Protein 2YJ3 (pdb70)

Secondary structure (DSSP, 8-state):
--HHHHHHHTT-EES-THHHHHHHH--EEEEEIIIIIB-SS-EEEEEES-HHHHHHHHHHHTT---HHHHHHHHHHHHHTPPPPP-EEEEEETTTEEEEEETTEEEEEE---EEEEETTEEEEEEEEE--BPS--HHHHHHHH--EEEEE-SS-HHHHHHHHHHHT--EEE-S--HHHHHHHHHHHHHTT--EEEEE-SSTTHHHHHHSSEEEEE----SEEETT--HHHHHHHH-

Solvent-accessible surface area: 11793 Å² total; per-residue (Å²): 159,54,105,108,86,41,21,73,161,83,13,0,56,23,130,45,50,52,8,33,59,68,25,93,68,15,54,4,4,0,9,5,8,60,2,0,35,0,87,28,65,8,78,18,77,84,35,102,38,90,74,95,6,6,9,10,0,0,1,0,11,41,90,14,94,58,45,42,2,101,6,0,39,124,51,2,65,116,99,64,37,162,91,49,98,34,49,95,65,136,74,101,59,50,86,14,10,75,0,74,7,83,127,59,58,0,42,2,75,95,130,62,13,21,0,48,32,94,56,107,89,59,10,16,0,46,26,43,28,42,75,44,88,111,127,78,39,32,70,64,2,69,53,94,66,57,22,6,0,0,1,46,49,86,74,106,38,0,116,98,17,4,76,84,35,129,24,99,67,55,89,26,98,28,42,54,104,49,5,33,177,27,0,90,51,36,79,135,82,58,45,42,0,5,0,1,0,34,34,80,94,1,48,56,0,8,75,64,11,41,0,6,0,10,8,46,78,173,15,22,2,57,0,78,55,42,63,14,18,51,3,21,45,80,32,62

Foldseek 3Di:
DDPQVVVVVLQKHFDDCVLVCLLVVFFAEEEEVACQQFNNAKAWPDKFFDLVLLQVLLLLLVVDPHRPSVNSVVVNVVVPHDHADWDPWDDDPPAWIWTDDPNWIWIWGWVGIFIDINRHTGMHTNIATGGDDDQVLVVVVVVVHAYEYEYLADDVRFVVSCVVSVHDHYDYNDALVNLLVVLVVCVVVPGQYEYEDQCPSNVNNQCSHNAYEHECVVGRMYNVVSCVSSVSVSSD

Structure (mmCIF, N/CA/C/O backbone):
data_2YJ3
#
_entry.id   2YJ3
#
_cell.length_a   71.980
_cell.length_b   52.590
_cell.length_c   68.790
_cell.angle_alpha   90.00
_cell.angle_beta   90.00
_cell.angle_gamma   90.00
#
_symmetry.space_group_name_H-M   'P 21 21 2'
#
loop_
_entity.id
_entity.type
_entity.pdbx_description
1 polymer 'COPPER-TRANSPORTING ATPASE'
2 non-polymer GLYCEROL
3 non-polymer 'SULFATE ION'
4 non-polymer 'MAGNESIUM ION'
5 water water
#
loop_
_atom_site.group_PDB
_atom_site.id
_atom_site.type_symbol
_atom_site.label_atom_id
_atom_site.label_alt_id
_atom_site.label_comp_id
_atom_site.label_asym_id
_atom_site.label_entity_id
_atom_site.label_seq_id
_atom_site.pdbx_PDB_ins_code
_atom_site.Cartn_x
_atom_site.Cartn_y
_atom_site.Cartn_z
_atom_site.occupancy
_atom_site.B_iso_or_equiv
_atom_site.auth_seq_id
_atom_site.auth_comp_id
_atom_site.auth_asym_id
_atom_site.auth_atom_id
_atom_site.pdbx_PDB_model_num
ATOM 1 N N . LEU A 1 3 ? 35.526 -9.276 8.002 1.00 76.82 385 LEU A N 1
ATOM 2 C CA . LEU A 1 3 ? 34.960 -9.340 9.348 1.00 74.57 385 LEU A CA 1
ATOM 3 C C . LEU A 1 3 ? 33.533 -9.879 9.358 1.00 69.94 385 LEU A C 1
ATOM 4 O O . LEU A 1 3 ? 33.232 -10.825 10.088 1.00 76.74 385 LEU A O 1
ATOM 9 N N . SER A 1 4 ? 32.675 -9.267 8.543 1.00 55.70 386 SER A N 1
ATOM 10 C CA . SER A 1 4 ? 31.252 -9.612 8.436 1.00 58.15 386 SER A CA 1
ATOM 11 C C . SER A 1 4 ? 30.416 -8.370 8.663 1.00 52.17 386 SER A C 1
ATOM 12 O O . SER A 1 4 ? 30.635 -7.619 9.615 1.00 51.74 386 SER A O 1
ATOM 15 N N . LEU A 1 5 ? 29.465 -8.145 7.772 1.00 48.63 387 LEU A N 1
ATOM 16 C CA . LEU A 1 5 ? 28.616 -6.981 7.881 1.00 53.97 387 LEU A CA 1
ATOM 17 C C . LEU A 1 5 ? 28.048 -6.873 9.298 1.00 49.84 387 LEU A C 1
ATOM 18 O O . LEU A 1 5 ? 28.081 -5.805 9.909 1.00 54.02 387 LEU A O 1
ATOM 23 N N . TYR A 1 6 ? 27.537 -7.976 9.832 1.00 46.67 388 TYR A N 1
ATOM 24 C CA . TYR A 1 6 ? 26.869 -7.905 11.127 1.00 42.73 388 TYR A CA 1
ATOM 25 C C . TYR A 1 6 ? 27.817 -7.388 12.192 1.00 41.01 388 TYR A C 1
ATOM 26 O O . TYR A 1 6 ? 27.432 -6.564 13.019 1.00 39.56 388 TYR A O 1
ATOM 35 N N . GLU A 1 7 ? 29.059 -7.864 12.170 1.00 37.27 389 GLU A N 1
ATOM 36 C CA . GLU A 1 7 ? 30.050 -7.429 13.167 1.00 43.09 389 GLU A CA 1
ATOM 37 C C . GLU A 1 7 ? 30.546 -6.004 12.921 1.00 40.63 389 GLU A C 1
ATOM 38 O O . GLU A 1 7 ? 30.730 -5.233 13.859 1.00 42.32 389 GLU A O 1
ATOM 44 N N . LYS A 1 8 ? 30.736 -5.647 11.658 1.00 43.25 390 LYS A N 1
ATOM 45 C CA . LYS A 1 8 ? 31.121 -4.282 11.321 1.00 45.58 390 LYS A CA 1
ATOM 46 C C . LYS A 1 8 ? 30.073 -3.274 11.815 1.00 44.83 390 LYS A C 1
ATOM 47 O O . LYS A 1 8 ? 30.414 -2.231 12.369 1.00 39.72 390 LYS A O 1
ATOM 49 N N . MET A 1 9 ? 28.796 -3.595 11.625 1.00 41.31 391 MET A N 1
ATOM 50 C CA . MET A 1 9 ? 27.722 -2.698 12.064 1.00 35.71 391 MET A CA 1
ATOM 51 C C . MET A 1 9 ? 27.619 -2.576 13.573 1.00 31.09 391 MET A C 1
ATOM 52 O O . MET A 1 9 ? 27.363 -1.489 14.095 1.00 41.56 391 MET A O 1
ATOM 57 N N . LEU A 1 10 ? 27.818 -3.677 14.286 1.00 27.84 392 LEU A N 1
ATOM 58 C CA . LEU A 1 10 ? 27.843 -3.616 15.742 1.00 28.50 392 LEU A CA 1
ATOM 59 C C . LEU A 1 10 ? 28.912 -2.649 16.236 1.00 34.93 392 LEU A C 1
ATOM 60 O O . LEU A 1 10 ? 28.680 -1.887 17.174 1.00 30.44 392 LEU A O 1
ATOM 65 N N . HIS A 1 11 ? 30.091 -2.718 15.619 1.00 34.54 393 HIS A N 1
ATOM 66 C CA . HIS A 1 11 ? 31.216 -1.851 15.972 1.00 45.32 393 HIS A CA 1
ATOM 67 C C . HIS A 1 11 ? 30.798 -0.379 15.917 1.00 39.68 393 HIS A C 1
ATOM 68 O O . HIS A 1 11 ? 31.251 0.435 16.711 1.00 40.79 393 HIS A O 1
ATOM 75 N N . LYS A 1 12 ? 29.931 -0.058 14.965 1.00 36.35 394 LYS A N 1
ATOM 76 C CA . LYS A 1 12 ? 29.368 1.275 14.815 1.00 38.75 394 LYS A CA 1
ATOM 77 C C . LYS A 1 12 ? 28.039 1.432 15.574 1.00 41.85 394 LYS A C 1
ATOM 78 O O . LYS A 1 12 ? 27.238 2.320 15.279 1.00 46.75 394 LYS A O 1
ATOM 82 N N . GLY A 1 13 ? 27.798 0.557 16.539 1.00 33.43 395 GLY A N 1
ATOM 83 C CA . GLY A 1 13 ? 26.622 0.662 17.375 1.00 30.27 395 GLY A CA 1
ATOM 84 C C . GLY A 1 13 ? 25.298 0.518 16.639 1.00 38.31 395 GLY A C 1
ATOM 85 O O . GLY A 1 13 ? 24.302 1.116 17.033 1.00 42.24 395 GLY A O 1
ATOM 86 N N . MET A 1 14 ? 25.287 -0.269 15.571 1.00 31.57 396 MET A N 1
ATOM 87 C CA . MET A 1 14 ? 24.040 -0.657 14.917 1.00 38.28 396 MET A CA 1
ATOM 88 C C . MET A 1 14 ? 23.885 -2.178 14.896 1.00 41.77 396 MET A C 1
ATOM 89 O O . MET A 1 14 ? 24.827 -2.915 14.575 1.00 39.04 396 MET A O 1
ATOM 94 N N . ILE A 1 15 ? 22.695 -2.634 15.269 1.00 43.53 397 ILE A N 1
ATOM 95 C CA . ILE A 1 15 ? 22.311 -4.046 15.180 1.00 43.52 397 ILE A CA 1
ATOM 96 C C . ILE A 1 15 ? 21.399 -4.236 13.990 1.00 39.77 397 ILE A C 1
ATOM 97 O O . ILE A 1 15 ? 20.287 -3.712 13.977 1.00 39.34 397 ILE A O 1
ATOM 102 N N . ILE A 1 16 ? 21.861 -4.980 12.993 1.00 33.04 398 ILE A N 1
ATOM 103 C CA . ILE A 1 16 ? 21.086 -5.185 11.781 1.00 41.93 398 ILE A CA 1
ATOM 104 C C . ILE A 1 16 ? 20.370 -6.531 11.773 1.00 52.09 398 ILE A C 1
ATOM 105 O O . ILE A 1 16 ? 20.814 -7.494 12.401 1.00 51.48 398 ILE A O 1
ATOM 110 N N . LYS A 1 17 ? 19.262 -6.583 11.040 1.00 60.77 399 LYS A N 1
ATOM 111 C CA . LYS A 1 17 ? 18.407 -7.760 10.974 1.00 62.56 399 LYS A CA 1
ATOM 112 C C . LYS A 1 17 ? 18.718 -8.606 9.738 1.00 67.90 399 LYS A C 1
ATOM 113 O O . LYS A 1 17 ? 18.792 -9.837 9.810 1.00 69.00 399 LYS A O 1
ATOM 119 N N . ASN A 1 18 ? 18.900 -7.936 8.604 1.00 69.47 400 ASN A N 1
ATOM 120 C CA . ASN A 1 18 ? 19.267 -8.601 7.361 1.00 73.29 400 ASN A CA 1
ATOM 121 C C . ASN A 1 18 ? 20.235 -7.741 6.550 1.00 83.08 400 ASN A C 1
ATOM 122 O O . ASN A 1 18 ? 20.127 -6.515 6.539 1.00 85.64 400 ASN A O 1
ATOM 124 N N . SER A 1 19 ? 21.184 -8.383 5.878 1.00 86.90 401 SER A N 1
ATOM 125 C CA . SER A 1 19 ? 22.120 -7.667 5.019 1.00 92.73 401 SER A CA 1
ATOM 126 C C . SER A 1 19 ? 21.360 -6.873 3.958 1.00 99.14 401 SER A C 1
ATOM 127 O O . SER A 1 19 ? 21.868 -5.885 3.421 1.00 99.73 401 SER A O 1
ATOM 128 N N . ASN A 1 20 ? 20.140 -7.319 3.664 1.00 102.89 402 ASN A N 1
ATOM 129 C CA . ASN A 1 20 ? 19.282 -6.671 2.676 1.00 105.35 402 ASN A CA 1
ATOM 130 C C . ASN A 1 20 ? 19.012 -5.213 3.024 1.00 100.96 402 ASN A C 1
ATOM 131 O O . ASN A 1 20 ? 18.963 -4.352 2.142 1.00 104.45 402 ASN A O 1
ATOM 132 N N . VAL A 1 21 ? 18.840 -4.943 4.316 1.00 90.86 403 VAL A N 1
ATOM 133 C CA . VAL A 1 21 ? 18.676 -3.577 4.793 1.00 80.32 403 VAL A CA 1
ATOM 134 C C . VAL A 1 21 ? 19.816 -2.723 4.264 1.00 77.72 403 VAL A C 1
ATOM 135 O O . VAL A 1 21 ? 19.676 -1.513 4.088 1.00 75.92 403 VAL A O 1
ATOM 139 N N . TYR A 1 22 ? 20.944 -3.374 4.003 1.00 78.55 404 TYR A N 1
ATOM 140 C CA . TYR A 1 22 ? 22.146 -2.698 3.535 1.00 83.43 404 TYR A CA 1
ATOM 141 C C . TYR A 1 22 ? 21.900 -1.877 2.277 1.00 85.39 404 TYR A C 1
ATOM 142 O O . TYR A 1 22 ? 21.791 -0.653 2.344 1.00 87.52 404 TYR A O 1
ATOM 143 N N . GLU A 1 23 ? 21.815 -2.555 1.136 1.00 85.74 405 GLU A N 1
ATOM 144 C CA . GLU A 1 23 ? 21.654 -1.886 -0.154 1.00 86.12 405 GLU A CA 1
ATOM 145 C C . GLU A 1 23 ? 20.278 -1.243 -0.258 1.00 88.25 405 GLU A C 1
ATOM 146 O O . GLU A 1 23 ? 20.046 -0.373 -1.097 1.00 93.26 405 GLU A O 1
ATOM 147 N N . LYS A 1 24 ? 19.366 -1.680 0.601 1.00 83.27 406 LYS A N 1
ATOM 148 C CA . LYS A 1 24 ? 18.036 -1.105 0.634 1.00 81.90 406 LYS A CA 1
ATOM 149 C C . LYS A 1 24 ? 18.125 0.352 1.072 1.00 79.72 406 LYS A C 1
ATOM 150 O O . LYS A 1 24 ? 17.294 1.171 0.692 1.00 81.99 406 LYS A O 1
ATOM 154 N N . ILE A 1 25 ? 19.149 0.675 1.857 1.00 74.67 407 ILE A N 1
ATOM 155 C CA . ILE A 1 25 ? 19.363 2.048 2.301 1.00 73.16 407 ILE A CA 1
ATOM 156 C C . ILE A 1 25 ? 19.518 2.972 1.114 1.00 71.56 407 ILE A C 1
ATOM 157 O O . ILE A 1 25 ? 19.051 4.109 1.129 1.00 72.62 407 ILE A O 1
ATOM 162 N N . LYS A 1 26 ? 20.186 2.473 0.086 1.00 73.39 408 LYS A N 1
ATOM 163 C CA . LYS A 1 26 ? 20.494 3.275 -1.083 1.00 75.27 408 LYS A CA 1
ATOM 164 C C . LYS A 1 26 ? 19.265 3.478 -1.970 1.00 77.79 408 LYS A C 1
ATOM 165 O O . LYS A 1 26 ? 19.203 4.437 -2.739 1.00 76.77 408 LYS A O 1
ATOM 167 N N . GLU A 1 27 ? 18.288 2.582 -1.854 1.00 82.95 409 GLU A N 1
ATOM 168 C CA . GLU A 1 27 ? 17.069 2.671 -2.665 1.00 87.35 409 GLU A CA 1
ATOM 169 C C . GLU A 1 27 ? 15.949 3.463 -1.989 1.00 87.31 409 GLU A C 1
ATOM 170 O O . GLU A 1 27 ? 14.881 3.654 -2.577 1.00 88.47 409 GLU A O 1
ATOM 172 N N . ILE A 1 28 ? 16.182 3.921 -0.760 1.00 85.10 410 ILE A N 1
ATOM 173 C CA . ILE A 1 28 ? 15.177 4.733 -0.074 1.00 84.70 410 ILE A CA 1
ATOM 174 C C . ILE A 1 28 ? 15.380 6.224 -0.362 1.00 81.36 410 ILE A C 1
ATOM 175 O O . ILE A 1 28 ? 16.488 6.654 -0.681 1.00 78.06 410 ILE A O 1
ATOM 180 N N . ASP A 1 29 ? 14.304 7.002 -0.254 1.00 76.07 411 ASP A N 1
ATOM 181 C CA . ASP A 1 29 ? 14.323 8.405 -0.658 1.00 75.36 411 ASP A CA 1
ATOM 182 C C . ASP A 1 29 ? 13.678 9.330 0.368 1.00 68.44 411 ASP A C 1
ATOM 183 O O . ASP A 1 29 ? 13.736 10.552 0.244 1.00 67.29 411 ASP A O 1
ATOM 188 N N . THR A 1 30 ? 13.046 8.747 1.375 1.00 64.47 412 THR A N 1
ATOM 189 C CA . THR A 1 30 ? 12.421 9.543 2.418 1.00 56.24 412 THR A CA 1
ATOM 190 C C . THR A 1 30 ? 12.952 9.149 3.797 1.00 56.98 412 THR A C 1
ATOM 191 O O . THR A 1 30 ? 13.178 7.968 4.082 1.00 52.06 412 THR A O 1
ATOM 195 N N . ILE A 1 31 ? 13.172 10.152 4.639 1.00 57.53 413 ILE A N 1
ATOM 196 C CA . ILE A 1 31 ? 13.622 9.926 6.004 1.00 52.53 413 ILE A CA 1
ATOM 197 C C . ILE A 1 31 ? 12.651 10.565 6.966 1.00 53.49 413 ILE A C 1
ATOM 198 O O . ILE A 1 31 ? 12.418 11.773 6.915 1.00 58.69 413 ILE A O 1
ATOM 203 N N . ILE A 1 32 ? 12.093 9.755 7.852 1.00 47.07 414 ILE A N 1
ATOM 204 C CA . ILE A 1 32 ? 11.161 10.260 8.842 1.00 44.11 414 ILE A CA 1
ATOM 205 C C . ILE A 1 32 ? 11.713 10.109 10.252 1.00 41.59 414 ILE A C 1
ATOM 206 O O . ILE A 1 32 ? 12.177 9.030 10.638 1.00 42.17 414 ILE A O 1
ATOM 211 N N . PHE A 1 33 ? 11.674 11.205 11.005 1.00 36.88 415 PHE A N 1
ATOM 212 C CA . PHE A 1 33 ? 12.029 11.197 12.415 1.00 42.49 415 PHE A CA 1
ATOM 213 C C . PHE A 1 33 ? 10.808 11.332 13.315 1.00 45.35 415 PHE A C 1
ATOM 214 O O . PHE A 1 33 ? 9.914 12.127 13.058 1.00 49.97 415 PHE A O 1
ATOM 222 N N . GLU A 1 34 ? 10.800 10.555 14.387 1.00 47.51 416 GLU A N 1
ATOM 223 C CA . GLU A 1 34 ? 9.929 10.801 15.516 1.00 44.25 416 GLU A CA 1
ATOM 224 C C . GLU A 1 34 ? 10.566 11.869 16.384 1.00 48.13 416 GLU A C 1
ATOM 225 O O . GLU A 1 34 ? 11.705 11.720 16.819 1.00 55.30 416 GLU A O 1
ATOM 231 N N . LYS A 1 35 ? 9.852 12.954 16.642 1.00 48.33 417 LYS A N 1
ATOM 232 C CA . LYS A 1 35 ? 10.436 14.012 17.446 1.00 47.82 417 LYS A CA 1
ATOM 233 C C . LYS A 1 35 ? 11.029 13.414 18.717 1.00 45.87 417 LYS A C 1
ATOM 234 O O . LYS A 1 35 ? 12.215 13.561 18.985 1.00 54.53 417 LYS A O 1
ATOM 240 N N . THR A 1 36 ? 10.205 12.708 19.478 1.00 39.39 418 THR A N 1
ATOM 241 C CA . THR A 1 36 ? 10.583 12.314 20.822 1.00 41.55 418 THR A CA 1
ATOM 242 C C . THR A 1 36 ? 11.465 11.077 20.834 1.00 44.81 418 THR A C 1
ATOM 243 O O . THR A 1 36 ? 11.052 10.011 20.376 1.00 43.96 418 THR A O 1
ATOM 247 N N . GLY A 1 37 ? 12.676 11.220 21.368 1.00 44.81 419 GLY A N 1
ATOM 248 C CA . GLY A 1 37 ? 13.560 10.089 21.541 1.00 36.86 419 GLY A CA 1
ATOM 249 C C . GLY A 1 37 ? 14.620 9.984 20.467 1.00 40.52 419 GLY A C 1
ATOM 250 O O . GLY A 1 37 ? 15.706 9.438 20.712 1.00 43.04 419 GLY A O 1
ATOM 251 N N . THR A 1 38 ? 14.321 10.488 19.273 1.00 32.81 420 THR A N 1
ATOM 252 C CA . THR A 1 38 ? 15.294 10.419 18.189 1.00 39.65 420 THR A CA 1
ATOM 253 C C . THR A 1 38 ? 16.033 11.735 17.994 1.00 44.50 420 THR A C 1
ATOM 254 O O . THR A 1 38 ? 17.256 11.780 18.092 1.00 47.51 420 THR A O 1
ATOM 258 N N . LEU A 1 39 ? 15.286 12.804 17.732 1.00 47.12 421 LEU A N 1
ATOM 259 C CA . LEU A 1 39 ? 15.870 14.131 17.571 1.00 45.04 421 LEU A CA 1
ATOM 260 C C . LEU A 1 39 ? 16.097 14.769 18.930 1.00 46.42 421 LEU A C 1
ATOM 261 O O . LEU A 1 39 ? 16.786 15.777 19.054 1.00 51.63 421 LEU A O 1
ATOM 266 N N . THR A 1 40 ? 15.506 14.174 19.955 1.00 38.58 422 THR A N 1
ATOM 267 C CA . THR A 1 40 ? 15.657 14.675 21.302 1.00 38.94 422 THR A CA 1
ATOM 268 C C . THR A 1 40 ? 16.019 13.502 22.176 1.00 38.81 422 THR A C 1
ATOM 269 O O .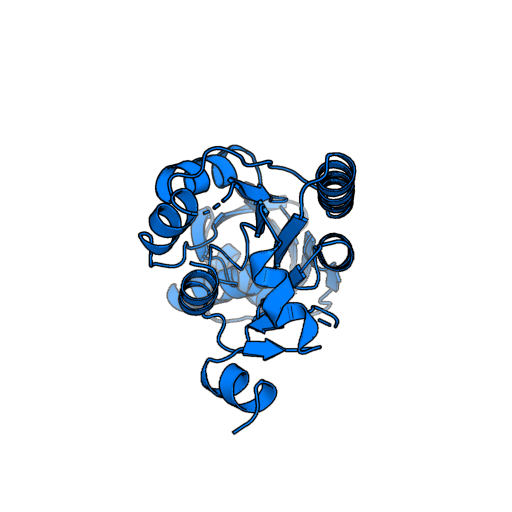 THR A 1 40 ? 15.846 12.354 21.782 1.00 39.55 422 THR A O 1
ATOM 273 N N . TYR A 1 41 ? 16.513 13.783 23.371 1.00 37.87 423 TYR A N 1
ATOM 274 C CA . TYR A 1 41 ? 16.834 12.716 24.298 1.00 38.39 423 TYR A CA 1
ATOM 275 C C . TYR A 1 41 ? 15.555 12.002 24.712 1.00 45.84 423 TYR A C 1
ATOM 276 O O . TYR A 1 41 ? 14.454 12.543 24.570 1.00 43.22 423 TYR A O 1
ATOM 285 N N . GLY A 1 42 ? 15.704 10.776 25.197 1.00 47.70 424 GLY A N 1
ATOM 286 C CA . GLY A 1 42 ? 14.571 9.980 25.617 1.00 46.13 424 GLY A CA 1
ATOM 287 C C . GLY A 1 42 ? 13.912 10.506 26.876 1.00 51.81 424 GLY A C 1
ATOM 288 O O . GLY A 1 42 ? 12.739 10.233 27.122 1.00 56.30 424 GLY A O 1
ATOM 289 N N . THR A 1 43 ? 14.652 11.253 27.689 1.00 55.68 425 THR A N 1
ATOM 290 C CA . THR A 1 43 ? 14.062 11.797 28.907 1.00 54.96 425 THR A CA 1
ATOM 291 C C . THR A 1 43 ? 13.937 13.327 28.858 1.00 48.23 425 THR A C 1
ATOM 292 O O . THR A 1 43 ? 14.920 14.043 28.618 1.00 39.67 425 THR A O 1
ATOM 296 N N . PRO A 1 44 ? 12.711 13.825 29.064 1.00 39.04 426 PRO A N 1
ATOM 297 C CA . PRO A 1 44 ? 12.404 15.255 29.004 1.00 39.87 426 PRO A CA 1
ATOM 298 C C . PRO A 1 44 ? 12.893 15.961 30.260 1.00 42.00 426 PRO A C 1
ATOM 299 O O . PRO A 1 44 ? 13.388 15.301 31.173 1.00 46.86 426 PRO A O 1
ATOM 303 N N . ILE A 1 45 ? 12.776 17.284 30.298 1.00 37.65 427 ILE A N 1
ATOM 304 C CA . ILE A 1 45 ? 13.077 18.028 31.513 1.00 39.83 427 ILE A CA 1
ATOM 305 C C . ILE A 1 45 ? 11.911 18.922 31.925 1.00 40.34 427 ILE A C 1
ATOM 306 O O . ILE A 1 45 ? 11.082 19.317 31.111 1.00 42.04 427 ILE A O 1
ATOM 311 N N . VAL A 1 46 ? 11.874 19.226 33.211 1.00 35.71 428 VAL A N 1
ATOM 312 C CA . VAL A 1 46 ? 10.978 20.213 33.754 1.00 34.56 428 VAL A CA 1
ATOM 313 C C . VAL A 1 46 ? 11.509 21.583 33.351 1.00 39.31 428 VAL A C 1
ATOM 314 O O . VAL A 1 46 ? 12.624 21.951 33.723 1.00 37.82 428 VAL A O 1
ATOM 318 N N . THR A 1 47 ? 10.739 22.320 32.558 1.00 43.12 429 THR A N 1
ATOM 319 C CA . THR A 1 47 ? 11.114 23.685 32.183 1.00 45.90 429 THR A CA 1
ATOM 320 C C . THR A 1 47 ? 10.498 24.724 33.121 1.00 45.28 429 THR A C 1
ATOM 321 O O . THR A 1 47 ? 10.938 25.878 33.160 1.00 43.04 429 THR A O 1
ATOM 325 N N . GLN A 1 48 ? 9.486 24.319 33.883 1.00 36.15 430 GLN A N 1
ATOM 326 C CA . GLN A 1 48 ? 8.956 25.188 34.941 1.00 38.11 430 GLN A CA 1
ATOM 327 C C . GLN A 1 48 ? 7.994 24.474 35.891 1.00 30.72 430 GLN A C 1
ATOM 328 O O . GLN A 1 48 ? 7.234 23.607 35.491 1.00 34.56 430 GLN A O 1
ATOM 334 N N . PHE A 1 49 ? 8.065 24.836 37.160 1.00 25.60 431 PHE A N 1
ATOM 335 C CA . PHE A 1 49 ? 7.164 24.320 38.153 1.00 28.06 431 PHE A CA 1
ATOM 336 C C . PHE A 1 49 ? 6.468 25.499 38.818 1.00 30.24 431 PHE A C 1
ATOM 337 O O . PHE A 1 49 ? 7.127 26.415 39.304 1.00 28.17 431 PHE A O 1
ATOM 345 N N . ILE A 1 50 ? 5.142 25.455 38.850 1.00 28.12 432 ILE A N 1
ATOM 346 C CA . ILE A 1 50 ? 4.352 26.435 39.574 1.00 27.28 432 ILE A CA 1
ATOM 347 C C . ILE A 1 50 ? 3.635 25.783 40.752 1.00 24.71 432 ILE A C 1
ATOM 348 O O . ILE A 1 50 ? 2.875 24.844 40.582 1.00 27.36 432 ILE A O 1
ATOM 353 N N . GLY A 1 51 ? 3.886 26.266 41.960 1.00 23.39 433 GLY A N 1
ATOM 354 C CA . GLY A 1 51 ? 3.253 25.679 43.129 1.00 23.17 433 GLY A CA 1
ATOM 355 C C . GLY A 1 51 ? 4.224 25.750 44.277 1.00 25.98 433 GLY A C 1
ATOM 356 O O . GLY A 1 51 ? 5.354 26.176 44.075 1.00 30.52 433 GLY A O 1
ATOM 357 N N . ASP A 1 52 ? 3.802 25.353 45.473 1.00 23.93 434 ASP A N 1
ATOM 358 C CA . ASP A 1 52 ? 4.704 25.345 46.633 1.00 31.22 434 ASP A CA 1
ATOM 359 C C . ASP A 1 52 ? 5.524 24.052 46.758 1.00 33.01 434 ASP A C 1
ATOM 360 O O . ASP A 1 52 ? 5.208 23.046 46.122 1.00 35.11 434 ASP A O 1
ATOM 365 N N . SER A 1 53 ? 6.575 24.085 47.581 1.00 29.25 435 SER A N 1
ATOM 366 C CA . SER A 1 53 ? 7.546 22.988 47.649 1.00 21.39 435 SER A CA 1
ATOM 367 C C . SER A 1 53 ? 6.960 21.697 48.249 1.00 23.85 435 SER A C 1
ATOM 368 O O . SER A 1 53 ? 7.396 20.597 47.917 1.00 27.86 435 SER A O 1
ATOM 371 N N . LEU A 1 54 ? 5.958 21.823 49.119 1.00 28.48 436 LEU A N 1
ATOM 372 C CA . LEU A 1 54 ? 5.263 20.637 49.632 1.00 32.57 436 LEU A CA 1
ATOM 373 C C . LEU A 1 54 ? 4.570 19.900 48.482 1.00 31.14 436 LEU A C 1
ATOM 374 O O . LEU A 1 54 ? 4.628 18.684 48.391 1.00 34.99 436 LEU A O 1
ATOM 379 N N . SER A 1 55 ? 3.921 20.656 47.605 1.00 27.95 437 SER A N 1
ATOM 380 C CA . SER A 1 55 ? 3.277 20.087 46.434 1.00 29.69 437 SER A CA 1
ATOM 381 C C . SER A 1 55 ? 4.287 19.381 45.564 1.00 28.92 437 SER A C 1
ATOM 382 O O . SER A 1 55 ? 4.035 18.289 45.038 1.00 29.13 437 SER A O 1
ATOM 385 N N . LEU A 1 56 ? 5.433 20.024 45.408 1.00 27.81 438 LEU A N 1
ATOM 386 C CA . LEU A 1 56 ? 6.540 19.468 44.638 1.00 27.15 438 LEU A CA 1
ATOM 387 C C . LEU A 1 56 ? 6.941 18.111 45.212 1.00 23.34 438 LEU A C 1
ATOM 388 O O . LEU A 1 56 ? 7.089 17.132 44.479 1.00 28.33 438 LEU A O 1
ATOM 393 N N . ALA A 1 57 ? 7.097 18.048 46.530 1.00 25.74 439 ALA A N 1
ATOM 394 C CA . ALA A 1 57 ? 7.533 16.817 47.185 1.00 22.19 439 ALA A CA 1
ATOM 395 C C . ALA A 1 57 ? 6.480 15.725 47.043 1.00 31.85 439 ALA A C 1
ATOM 396 O O . ALA A 1 57 ? 6.817 14.550 46.949 1.00 26.81 439 ALA A O 1
ATOM 398 N N . TYR A 1 58 ? 5.206 16.114 47.062 1.00 30.30 440 TYR A N 1
ATOM 399 C CA . TYR A 1 58 ? 4.122 15.159 46.923 1.00 31.88 440 TYR A CA 1
ATOM 400 C C . TYR A 1 58 ? 4.131 14.560 45.525 1.00 24.47 440 TYR A C 1
ATOM 401 O O . TYR A 1 58 ? 4.092 13.355 45.359 1.00 30.11 440 TYR A O 1
ATOM 410 N N . ALA A 1 59 ? 4.187 15.410 44.514 1.00 25.33 441 ALA A N 1
ATOM 411 C CA . ALA A 1 59 ? 4.197 14.937 43.135 1.00 27.60 441 ALA A CA 1
ATOM 412 C C . ALA A 1 59 ? 5.387 13.996 42.867 1.00 29.41 441 ALA A C 1
ATOM 413 O O . ALA A 1 59 ? 5.230 12.951 42.267 1.00 30.58 441 ALA A O 1
ATOM 415 N N . ALA A 1 60 ? 6.579 14.394 43.295 1.00 29.71 442 ALA A N 1
ATOM 416 C CA . ALA A 1 60 ? 7.787 13.608 43.062 1.00 25.88 442 ALA A CA 1
ATOM 417 C C . ALA A 1 60 ? 7.712 12.274 43.782 1.00 24.70 442 ALA A C 1
ATOM 418 O O . ALA A 1 60 ? 8.167 11.237 43.268 1.00 31.60 442 ALA A O 1
ATOM 420 N N . SER A 1 61 ? 7.150 12.304 44.988 1.00 31.38 443 SER A N 1
ATOM 421 C CA . SER A 1 61 ? 7.009 11.101 45.791 1.00 38.57 443 SER A CA 1
ATOM 422 C C . SER A 1 61 ? 6.116 10.086 45.079 1.00 43.01 443 SER A C 1
ATOM 423 O O . SER A 1 61 ? 6.398 8.896 45.096 1.00 37.33 443 SER A O 1
ATOM 426 N N . VAL A 1 62 ? 5.039 10.542 44.446 1.00 36.56 444 VAL A N 1
ATOM 427 C CA . VAL A 1 62 ? 4.215 9.605 43.688 1.00 40.41 444 VAL A CA 1
ATOM 428 C C . VAL A 1 62 ? 4.909 9.204 42.378 1.00 35.34 444 VAL A C 1
ATOM 429 O O . VAL A 1 62 ? 4.904 8.037 41.989 1.00 31.75 444 VAL A O 1
ATOM 433 N N . GLU A 1 63 ? 5.510 10.171 41.699 1.00 32.82 445 GLU A N 1
ATOM 434 C CA . GLU A 1 63 ? 6.164 9.880 40.426 1.00 34.77 445 GLU A CA 1
ATOM 435 C C . GLU A 1 63 ? 7.349 8.921 40.585 1.00 34.39 445 GLU A C 1
ATOM 436 O O . GLU A 1 63 ? 7.766 8.271 39.617 1.00 32.96 445 GLU A O 1
ATOM 442 N N . ALA A 1 64 ? 7.887 8.825 41.801 1.00 29.00 446 ALA A N 1
ATOM 443 C CA . ALA A 1 64 ? 9.039 7.952 42.042 1.00 32.11 446 ALA A CA 1
ATOM 444 C C . ALA A 1 64 ? 8.713 6.475 41.886 1.00 30.77 446 ALA A C 1
ATOM 445 O O . ALA A 1 64 ? 9.600 5.628 41.926 1.00 39.03 446 ALA A O 1
ATOM 447 N N . LEU A 1 65 ? 7.447 6.148 41.685 1.00 33.46 447 LEU A N 1
ATOM 448 C CA . LEU A 1 65 ? 7.062 4.737 41.567 1.00 37.35 447 LEU A CA 1
ATOM 449 C C . LEU A 1 65 ? 6.776 4.360 40.122 1.00 42.35 447 LEU A C 1
ATOM 450 O O . LEU A 1 65 ? 6.404 3.236 39.830 1.00 52.90 447 LEU A O 1
ATOM 455 N N . SER A 1 66 ? 6.953 5.313 39.217 1.00 46.13 448 SER A N 1
ATOM 456 C CA . SER A 1 66 ? 6.761 5.062 37.796 1.00 45.19 448 SER A CA 1
ATOM 457 C C . SER A 1 66 ? 8.095 5.115 37.061 1.00 48.44 448 SER A C 1
ATOM 458 O O . SER A 1 66 ? 9.026 5.785 37.502 1.00 50.55 448 SER A O 1
ATOM 461 N N . SER A 1 67 ? 8.183 4.406 35.939 1.00 47.47 449 SER A N 1
ATOM 462 C CA . SER A 1 67 ? 9.400 4.377 35.137 1.00 50.13 449 SER A CA 1
ATOM 463 C C . SER A 1 67 ? 9.230 5.222 33.876 1.00 49.45 449 SER A C 1
ATOM 464 O O . SER A 1 67 ? 10.132 5.328 33.046 1.00 51.08 449 SER A O 1
ATOM 467 N N . HIS A 1 68 ? 8.060 5.828 33.740 1.00 46.14 450 HIS A N 1
ATOM 468 C CA . HIS A 1 68 ? 7.820 6.751 32.646 1.00 49.59 450 HIS A CA 1
ATOM 469 C C . HIS A 1 68 ? 8.842 7.919 32.677 1.00 51.50 450 HIS A C 1
ATOM 470 O O . HIS A 1 68 ? 9.206 8.407 33.750 1.00 43.17 450 HIS A O 1
ATOM 477 N N . PRO A 1 69 ? 9.333 8.339 31.496 1.00 54.54 451 PRO A N 1
ATOM 478 C CA . PRO A 1 69 ? 10.312 9.430 31.381 1.00 46.73 451 PRO A CA 1
ATOM 479 C C . PRO A 1 69 ? 9.803 10.763 31.918 1.00 46.86 451 PRO A C 1
ATOM 480 O O . PRO A 1 69 ? 10.599 11.520 32.476 1.00 43.85 451 PRO A O 1
ATOM 484 N N . ILE A 1 70 ? 8.517 11.059 31.742 1.00 41.53 452 ILE A N 1
ATOM 485 C CA . ILE A 1 70 ? 7.953 12.260 32.351 1.00 38.22 452 ILE A CA 1
ATOM 486 C C . ILE A 1 70 ? 8.057 12.152 33.863 1.00 32.01 452 ILE A C 1
ATOM 487 O O . ILE A 1 70 ? 8.446 13.108 34.530 1.00 31.98 452 ILE A O 1
ATOM 492 N N . ALA A 1 71 ? 7.719 10.980 34.400 1.00 30.63 453 ALA A N 1
ATOM 493 C CA . ALA A 1 71 ? 7.877 10.719 35.830 1.00 29.90 453 ALA A CA 1
ATOM 494 C C . ALA A 1 71 ? 9.331 10.914 36.305 1.00 30.98 453 ALA A C 1
ATOM 495 O O . ALA A 1 71 ? 9.577 11.448 37.392 1.00 31.12 453 ALA A O 1
ATOM 497 N N . LYS A 1 72 ? 10.289 10.479 35.490 1.00 32.60 454 LYS A N 1
ATOM 498 C CA . LYS A 1 72 ? 11.700 10.602 35.845 1.00 34.30 454 LYS A CA 1
ATOM 499 C C . LYS A 1 72 ? 12.156 12.062 35.771 1.00 34.67 454 LYS A C 1
ATOM 500 O O . LYS A 1 72 ? 12.964 12.524 36.575 1.00 38.18 454 LYS A O 1
ATOM 506 N N . ALA A 1 73 ? 11.650 12.784 34.784 1.00 31.83 455 ALA A N 1
ATOM 507 C CA . ALA A 1 73 ? 11.958 14.196 34.681 1.00 32.58 455 ALA A CA 1
ATOM 508 C C . ALA A 1 73 ? 11.507 14.918 35.957 1.00 37.16 455 ALA A C 1
ATOM 509 O O . ALA A 1 73 ? 12.225 15.770 36.491 1.00 35.94 455 ALA A O 1
ATOM 511 N N . ILE A 1 74 ? 10.322 14.564 36.452 1.00 32.43 456 ILE A N 1
ATOM 512 C CA . ILE A 1 74 ? 9.754 15.224 37.627 1.00 30.04 456 ILE A CA 1
ATOM 513 C C . ILE A 1 74 ? 10.511 14.887 38.900 1.00 28.80 456 ILE A C 1
ATOM 514 O O . ILE A 1 74 ? 10.731 15.754 39.756 1.00 27.05 456 ILE A O 1
ATOM 519 N N . VAL A 1 75 ? 10.895 13.620 39.019 1.00 23.25 457 VAL A N 1
ATOM 520 C CA . VAL A 1 75 ? 11.672 13.156 40.157 1.00 32.32 457 VAL A CA 1
ATOM 521 C C . VAL A 1 75 ? 13.066 13.794 40.204 1.00 31.05 457 VAL A C 1
ATOM 522 O O . VAL A 1 75 ? 13.561 14.164 41.272 1.00 28.20 457 VAL A O 1
ATOM 526 N N . LYS A 1 76 ? 13.689 13.940 39.043 1.00 30.65 458 LYS A N 1
ATOM 527 C CA . LYS A 1 76 ? 15.026 14.520 38.988 1.00 34.30 458 LYS A CA 1
ATOM 528 C C . LYS A 1 76 ? 14.987 16.009 39.380 1.00 38.15 458 LYS A C 1
ATOM 529 O O . LYS A 1 76 ? 15.840 16.504 40.125 1.00 38.60 458 LYS A O 1
ATOM 535 N N . TYR A 1 77 ? 13.996 16.721 38.863 1.00 29.53 459 TYR A N 1
ATOM 536 C CA . TYR A 1 77 ? 13.816 18.131 39.187 1.00 27.03 459 TYR A CA 1
ATOM 537 C C . TYR A 1 77 ? 13.590 18.312 40.679 1.00 27.74 459 TYR A C 1
ATOM 538 O O . TYR A 1 77 ? 14.200 19.172 41.305 1.00 28.79 459 TYR A O 1
ATOM 547 N N . ALA A 1 78 ? 12.713 17.505 41.262 1.00 23.61 460 ALA A N 1
ATOM 548 C CA . ALA A 1 78 ? 12.438 17.668 42.686 1.00 24.75 460 ALA A CA 1
ATOM 549 C C . ALA A 1 78 ? 13.691 17.399 43.520 1.00 33.48 460 ALA A C 1
ATOM 550 O O . ALA A 1 78 ? 13.969 18.107 44.488 1.00 36.25 460 ALA A O 1
ATOM 552 N N . LYS A 1 79 ? 14.434 16.362 43.147 1.00 35.22 461 LYS A N 1
ATOM 553 C CA . LYS A 1 79 ? 15.662 16.017 43.846 1.00 39.25 461 LYS A CA 1
ATOM 554 C C . LYS A 1 79 ? 16.705 17.130 43.726 1.00 39.57 461 LYS A C 1
ATOM 555 O O . LYS A 1 79 ? 17.427 17.392 44.679 1.00 42.19 461 LYS A O 1
ATOM 557 N N . GLU A 1 80 ? 16.790 17.779 42.563 1.00 36.74 462 GLU A N 1
ATOM 558 C CA . GLU A 1 80 ? 17.735 18.890 42.394 1.00 29.28 462 GLU A CA 1
ATOM 559 C C . GLU A 1 80 ? 17.301 20.085 43.231 1.00 39.04 462 GLU A C 1
ATOM 560 O O . GLU A 1 80 ? 18.134 20.917 43.591 1.00 33.48 462 GLU A O 1
ATOM 566 N N . GLN A 1 81 ? 15.999 20.189 43.525 1.00 30.80 463 GLN A N 1
ATOM 567 C CA . GLN A 1 81 ? 15.514 21.268 44.391 1.00 29.72 463 GLN A CA 1
ATOM 568 C C . GLN A 1 81 ? 15.805 20.964 45.854 1.00 35.77 463 GLN A C 1
ATOM 569 O O . GLN A 1 81 ? 15.735 21.851 46.693 1.00 36.91 463 GLN A O 1
ATOM 575 N N . GLY A 1 82 ? 16.084 19.699 46.162 1.00 34.65 464 GLY A N 1
ATOM 576 C CA . GLY A 1 82 ? 16.501 19.322 47.503 1.00 37.72 464 GLY A CA 1
ATOM 577 C C . GLY A 1 82 ? 15.439 18.616 48.331 1.00 41.62 464 GLY A C 1
ATOM 578 O O . GLY A 1 82 ? 15.687 18.217 49.465 1.00 39.37 464 GLY A O 1
ATOM 579 N N . VAL A 1 83 ? 14.245 18.450 47.777 1.00 36.48 465 VAL A N 1
ATOM 580 C CA . VAL A 1 83 ? 13.183 17.811 48.536 1.00 35.66 465 VAL A CA 1
ATOM 581 C C . VAL A 1 83 ? 13.413 16.304 48.575 1.00 39.10 465 VAL A C 1
ATOM 582 O O . VAL A 1 83 ? 14.022 15.743 47.664 1.00 32.43 465 VAL A O 1
ATOM 586 N N . LYS A 1 84 ? 12.951 15.654 49.640 1.00 43.94 466 LYS A N 1
ATOM 587 C CA . LYS A 1 84 ? 13.136 14.211 49.770 1.00 47.59 466 LYS A CA 1
ATOM 588 C C . LYS A 1 84 ? 11.865 13.445 49.438 1.00 41.67 466 LYS A C 1
ATOM 589 O O . LYS A 1 84 ? 10.762 13.953 49.590 1.00 37.97 466 LYS A O 1
ATOM 595 N N . ILE A 1 85 ? 12.046 12.221 48.965 1.00 45.26 467 ILE A N 1
ATOM 596 C CA . ILE A 1 85 ? 10.940 11.345 48.617 1.00 48.41 467 ILE A CA 1
ATOM 597 C C . ILE A 1 85 ? 10.196 10.862 49.859 1.00 53.68 467 ILE A C 1
ATOM 598 O O . ILE A 1 85 ? 10.807 10.404 50.827 1.00 58.91 467 ILE A O 1
ATOM 603 N N . LEU A 1 86 ? 8.872 10.953 49.811 1.00 48.89 468 LEU A N 1
ATOM 604 C CA . LEU A 1 86 ? 8.013 10.582 50.937 1.00 44.47 468 LEU A CA 1
ATOM 605 C C . LEU A 1 86 ? 7.377 9.200 50.736 1.00 44.31 468 LEU A C 1
ATOM 606 O O . LEU A 1 86 ? 7.254 8.717 49.608 1.00 45.98 468 LEU A O 1
ATOM 611 N N . GLU A 1 87 ? 6.971 8.555 51.823 1.00 50.31 469 GLU A N 1
ATOM 612 C CA . GLU A 1 87 ? 6.297 7.260 51.690 1.00 55.27 469 GLU A CA 1
ATOM 613 C C . GLU A 1 87 ? 4.903 7.381 51.066 1.00 47.92 469 GLU A C 1
ATOM 614 O O . GLU A 1 87 ? 4.042 8.089 51.576 1.00 50.19 469 GLU A O 1
ATOM 616 N N . VAL A 1 88 ? 4.693 6.667 49.963 1.00 51.04 470 VAL A N 1
ATOM 617 C CA . VAL A 1 88 ? 3.395 6.598 49.290 1.00 43.22 470 VAL A CA 1
ATOM 618 C C . VAL A 1 88 ? 2.712 5.247 49.513 1.00 43.63 470 VAL A C 1
ATOM 619 O O . VAL A 1 88 ? 3.374 4.212 49.536 1.00 47.03 470 VAL A O 1
ATOM 623 N N . LYS A 1 89 ? 1.391 5.272 49.663 1.00 41.45 471 LYS A N 1
ATOM 624 C CA . LYS A 1 89 ? 0.576 4.062 49.714 1.00 50.55 471 LYS A CA 1
ATOM 625 C C . LYS A 1 89 ? -0.474 4.106 48.608 1.00 49.84 471 LYS A C 1
ATOM 626 O O . LYS A 1 89 ? -0.814 5.177 48.094 1.00 46.74 471 LYS A O 1
ATOM 628 N N . ASP A 1 90 ? -0.985 2.936 48.247 1.00 47.49 472 ASP A N 1
ATOM 629 C CA . ASP A 1 90 ? -2.048 2.812 47.254 1.00 50.36 472 ASP A CA 1
ATOM 630 C C . ASP A 1 90 ? -1.665 3.351 45.880 1.00 45.14 472 ASP A C 1
ATOM 631 O O . ASP A 1 90 ? -2.497 3.887 45.156 1.00 46.20 472 ASP A O 1
ATOM 636 N N . PHE A 1 91 ? -0.406 3.203 45.510 1.00 40.56 473 PHE A N 1
ATOM 637 C CA . PHE A 1 91 ? 0.013 3.691 44.209 1.00 39.96 473 PHE A CA 1
ATOM 638 C C . PHE A 1 91 ? -0.835 3.065 43.110 1.00 47.81 473 PHE A C 1
ATOM 639 O O . PHE A 1 91 ? -1.187 1.885 43.172 1.00 59.07 473 PHE A O 1
ATOM 647 N N . LYS A 1 92 ? -1.160 3.865 42.107 1.00 34.79 474 LYS A N 1
ATOM 648 C CA . LYS A 1 92 ? -1.835 3.388 40.912 1.00 38.21 474 LYS A CA 1
ATOM 649 C C . LYS A 1 92 ? -1.293 4.164 39.718 1.00 42.27 474 LYS A C 1
ATOM 650 O O . LYS A 1 92 ? -1.076 5.377 39.797 1.00 44.58 474 LYS A O 1
ATOM 656 N N . GLU A 1 93 ? -1.045 3.472 38.618 1.00 41.94 475 GLU A N 1
ATOM 657 C CA . GLU A 1 93 ? -0.569 4.135 37.415 1.00 52.89 475 GLU A CA 1
ATOM 658 C C . GLU A 1 93 ? -1.343 3.743 36.160 1.00 60.23 475 GLU A C 1
ATOM 659 O O . GLU A 1 93 ? -1.653 2.573 35.943 1.00 54.19 475 GLU A O 1
ATOM 665 N N . ILE A 1 94 ? -1.641 4.729 35.326 1.00 67.47 476 ILE A N 1
ATOM 666 C CA . ILE A 1 94 ? -2.035 4.444 33.952 1.00 71.33 476 ILE A CA 1
ATOM 667 C C . ILE A 1 94 ? -1.020 5.083 32.996 1.00 76.28 476 ILE A C 1
ATOM 668 O O . ILE A 1 94 ? -1.004 6.307 32.800 1.00 68.70 476 ILE A O 1
ATOM 673 N N . SER A 1 95 ? -0.173 4.226 32.424 1.00 83.03 477 SER A N 1
ATOM 674 C CA . SER A 1 95 ? 1.013 4.625 31.668 1.00 85.50 477 SER A CA 1
ATOM 675 C C . SER A 1 95 ? 0.829 5.789 30.703 1.00 88.22 477 SER A C 1
ATOM 676 O O . SER A 1 95 ? -0.031 5.752 29.821 1.00 93.51 477 SER A O 1
ATOM 677 N N . GLY A 1 96 ? 1.655 6.818 30.878 1.00 84.81 478 GLY A N 1
ATOM 678 C CA . GLY A 1 96 ? 1.692 7.947 29.967 1.00 82.72 478 GLY A CA 1
ATOM 679 C C . GLY A 1 96 ? 0.613 8.996 30.186 1.00 79.68 478 GLY A C 1
ATOM 680 O O . GLY A 1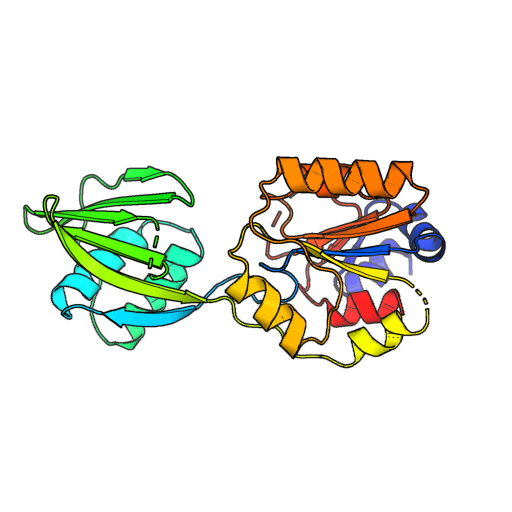 96 ? 0.671 10.075 29.590 1.00 74.10 478 GLY A O 1
ATOM 681 N N . ILE A 1 97 ? -0.369 8.690 31.033 1.00 76.66 479 ILE A N 1
ATOM 682 C CA . ILE A 1 97 ? -1.468 9.630 31.276 1.00 70.32 479 ILE A CA 1
ATOM 683 C C . ILE A 1 97 ? -1.524 10.172 32.711 1.00 61.11 479 ILE A C 1
ATOM 684 O O . ILE A 1 97 ? -1.822 11.350 32.915 1.00 59.23 479 ILE A O 1
ATOM 689 N N . GLY A 1 98 ? -1.239 9.329 33.701 1.00 55.18 480 GLY A N 1
ATOM 690 C CA . GLY A 1 98 ? -1.275 9.781 35.079 1.00 47.99 480 GLY A CA 1
ATOM 691 C C . GLY A 1 98 ? -0.954 8.788 36.174 1.00 41.80 480 GLY A C 1
ATOM 692 O O . GLY A 1 98 ? -0.992 7.572 35.992 1.00 40.54 480 GLY A O 1
ATOM 693 N N . VAL A 1 99 ? -0.658 9.321 37.349 1.00 33.98 481 VAL A N 1
ATOM 694 C CA . VAL A 1 99 ? -0.306 8.483 38.478 1.00 34.18 481 VAL A CA 1
ATOM 695 C C . VAL A 1 99 ? -1.073 8.947 39.714 1.00 37.33 481 VAL A C 1
ATOM 696 O O . VAL A 1 99 ? -1.553 10.080 39.755 1.00 36.06 481 VAL A O 1
ATOM 700 N N . ARG A 1 100 ? -1.211 8.082 40.715 1.00 38.22 482 ARG A N 1
ATOM 701 C CA . ARG A 1 100 ? -1.971 8.443 41.914 1.00 31.80 482 ARG A CA 1
ATOM 702 C C . ARG A 1 100 ? -1.450 7.721 43.141 1.00 36.99 482 ARG A C 1
ATOM 703 O O . ARG A 1 100 ? -0.903 6.625 43.031 1.00 42.35 482 ARG A O 1
ATOM 711 N N . GLY A 1 101 ? -1.638 8.317 44.316 1.00 39.04 483 GLY A N 1
ATOM 712 C CA . GLY A 1 101 ? -1.178 7.708 45.553 1.00 37.46 483 GLY A CA 1
ATOM 713 C C . GLY A 1 101 ? -1.598 8.482 46.787 1.00 39.07 483 GLY A C 1
ATOM 714 O O . GLY A 1 101 ? -2.040 9.623 46.699 1.00 34.10 483 GLY A O 1
ATOM 715 N N . LYS A 1 102 ? -1.435 7.866 47.950 1.00 39.36 484 LYS A N 1
ATOM 716 C CA . LYS A 1 102 ? -1.791 8.516 49.203 1.00 44.12 484 LYS A CA 1
ATOM 717 C C . LYS A 1 102 ? -0.565 8.828 50.053 1.00 44.99 484 LYS A C 1
ATOM 718 O O . LYS A 1 102 ? 0.297 7.976 50.259 1.00 43.48 484 LYS A O 1
ATOM 724 N N . ILE A 1 103 ? -0.501 10.061 50.540 1.00 42.49 485 ILE A N 1
ATOM 725 C CA . ILE A 1 103 ? 0.589 10.509 51.392 1.00 40.95 485 ILE A CA 1
ATOM 726 C C . ILE A 1 103 ? -0.031 11.361 52.483 1.00 45.47 485 ILE A C 1
ATOM 727 O O . ILE A 1 103 ? -0.899 12.200 52.201 1.00 43.42 485 ILE A O 1
ATOM 732 N N . SER A 1 104 ? 0.414 11.148 53.718 1.00 41.50 486 SER A N 1
ATOM 733 C CA . SER A 1 104 ? -0.086 11.889 54.874 1.00 48.61 486 SER A CA 1
ATOM 734 C C . SER A 1 104 ? -1.603 12.072 54.855 1.00 51.90 486 SER A C 1
ATOM 735 O O . SER A 1 104 ? -2.102 13.194 54.985 1.00 51.72 486 SER A O 1
ATOM 738 N N . ASP A 1 105 ? -2.321 10.964 54.692 1.00 55.42 487 ASP A N 1
ATOM 739 C CA . ASP A 1 105 ? -3.793 10.957 54.676 1.00 63.67 487 ASP A CA 1
ATOM 740 C C . ASP A 1 105 ? -4.402 11.711 53.499 1.00 52.81 487 ASP A C 1
ATOM 741 O O . ASP A 1 105 ? -5.617 11.862 53.430 1.00 50.23 487 ASP A O 1
ATOM 746 N N . LYS A 1 106 ? -3.557 12.206 52.600 1.00 48.02 488 LYS A N 1
ATOM 747 C CA . LYS A 1 106 ? -4.009 12.987 51.448 1.00 47.74 488 LYS A CA 1
ATOM 748 C C . LYS A 1 106 ? -3.863 12.214 50.136 1.00 45.59 488 LYS A C 1
ATOM 749 O O . LYS A 1 106 ? -2.876 11.500 49.924 1.00 49.56 488 LYS A O 1
ATOM 755 N N . ILE A 1 107 ? -4.824 12.388 49.239 1.00 40.58 489 ILE A N 1
ATOM 756 C CA . ILE A 1 107 ? -4.761 11.728 47.943 1.00 38.23 489 ILE A CA 1
ATOM 757 C C . ILE A 1 107 ? -4.105 12.629 46.907 1.00 34.42 489 ILE A C 1
ATOM 758 O O . ILE A 1 107 ? -4.591 13.719 46.608 1.00 31.35 489 ILE A O 1
ATOM 763 N N . ILE A 1 108 ? -3.009 12.154 46.339 1.00 29.60 490 ILE A N 1
ATOM 764 C CA . ILE A 1 108 ? -2.274 12.939 45.357 1.00 28.04 490 ILE A CA 1
ATOM 765 C C . ILE A 1 108 ? -2.350 12.316 43.977 1.00 29.77 490 ILE A C 1
ATOM 766 O O . ILE A 1 108 ? -2.168 11.115 43.823 1.00 31.30 490 ILE A O 1
ATOM 771 N N . GLU A 1 109 ? -2.623 13.141 42.977 1.00 30.51 491 GLU A N 1
ATOM 772 C CA . GLU A 1 109 ? -2.680 12.702 41.590 1.00 30.41 491 GLU A CA 1
ATOM 773 C C . GLU A 1 109 ? -1.817 13.591 40.740 1.00 34.35 491 GLU A C 1
ATOM 774 O O . GLU A 1 109 ? -1.869 14.817 40.866 1.00 32.94 491 GLU A O 1
ATOM 780 N N . VAL A 1 110 ? -1.038 12.982 39.858 1.00 31.79 492 VAL A N 1
ATOM 781 C CA . VAL A 1 110 ? -0.249 13.735 38.890 1.00 28.73 492 VAL A CA 1
ATOM 782 C C . VAL A 1 110 ? -0.679 13.280 37.502 1.00 33.95 492 VAL A C 1
ATOM 783 O O . VAL A 1 110 ? -0.547 12.113 37.156 1.00 36.42 492 VAL A O 1
ATOM 787 N N . LYS A 1 111 ? -1.254 14.183 36.720 1.00 39.52 493 LYS A N 1
ATOM 788 C CA . LYS A 1 111 ? -1.830 13.763 35.447 1.00 44.28 493 LYS A CA 1
ATOM 789 C C . LYS A 1 111 ? -1.767 14.823 34.348 1.00 47.36 493 LYS A C 1
ATOM 790 O O . LYS A 1 111 ? -1.717 16.025 34.620 1.00 47.65 493 LYS A O 1
ATOM 796 N N . LYS A 1 112 ? -1.755 14.349 33.105 1.00 50.53 494 LYS A N 1
ATOM 797 C CA . LYS A 1 112 ? -1.604 15.207 31.935 1.00 60.39 494 LYS A CA 1
ATOM 798 C C . LYS A 1 112 ? -2.763 16.190 31.782 1.00 56.63 494 LYS A C 1
ATOM 799 O O . LYS A 1 112 ? -3.796 16.052 32.435 1.00 54.04 494 LYS A O 1
ATOM 801 N N . ASN A 1 117 ? 0.341 24.625 30.193 1.00 71.95 499 ASN A N 1
ATOM 802 C CA . ASN A 1 117 ? 1.175 23.652 30.902 1.00 76.46 499 ASN A CA 1
ATOM 803 C C . ASN A 1 117 ? 0.841 22.187 30.598 1.00 73.03 499 ASN A C 1
ATOM 804 O O . ASN A 1 117 ? -0.124 21.876 29.888 1.00 65.04 499 ASN A O 1
ATOM 809 N N . ASP A 1 118 ? 1.647 21.287 31.152 1.00 72.24 500 ASP A N 1
ATOM 810 C CA . ASP A 1 118 ? 1.644 19.900 30.700 1.00 71.96 500 ASP A CA 1
ATOM 811 C C . ASP A 1 118 ? 1.228 18.884 31.769 1.00 63.32 500 ASP A C 1
ATOM 812 O O . ASP A 1 118 ? 0.803 17.776 31.440 1.00 66.51 500 ASP A O 1
ATOM 817 N N . ILE A 1 119 ? 1.340 19.258 33.040 1.00 45.84 501 ILE A N 1
ATOM 818 C CA . ILE A 1 119 ? 1.118 18.307 34.120 1.00 36.97 501 ILE A CA 1
ATOM 819 C C . ILE A 1 119 ? 0.544 18.981 35.348 1.00 37.55 501 ILE A C 1
ATOM 820 O O . ILE A 1 119 ? 1.129 19.924 35.874 1.00 37.13 501 ILE A O 1
ATOM 825 N N . ALA A 1 120 ? -0.600 18.495 35.814 1.00 37.81 502 ALA A N 1
ATOM 826 C CA . ALA A 1 120 ? -1.259 19.106 36.963 1.00 31.24 502 ALA A CA 1
ATOM 827 C C . ALA A 1 120 ? -1.097 18.223 38.182 1.00 28.93 502 ALA A C 1
ATOM 828 O O . ALA A 1 120 ? -1.128 16.989 38.078 1.00 27.62 502 ALA A O 1
ATOM 830 N N . VAL A 1 121 ? -0.903 18.841 39.340 1.00 20.88 503 VAL A N 1
ATOM 831 C CA . VAL A 1 121 ? -0.854 18.070 40.576 1.00 22.46 503 VAL A CA 1
ATOM 832 C C . VAL A 1 121 ? -2.153 18.343 41.337 1.00 30.79 503 VAL A C 1
ATOM 833 O O . VAL A 1 121 ? -2.493 19.498 41.591 1.00 28.28 503 VAL A O 1
ATOM 837 N N . TYR A 1 122 ? -2.884 17.287 41.685 1.00 24.63 504 TYR A N 1
ATOM 838 C CA . TYR A 1 122 ? -4.094 17.433 42.484 1.00 27.45 504 TYR A CA 1
ATOM 839 C C . TYR A 1 122 ? -3.866 16.914 43.876 1.00 37.82 504 TYR A C 1
ATOM 840 O O . TYR A 1 122 ? -3.165 15.908 44.078 1.00 34.06 504 TYR A O 1
ATOM 849 N N . ILE A 1 123 ? -4.459 17.599 44.840 1.00 29.48 505 ILE A N 1
ATOM 850 C CA . ILE A 1 123 ? -4.451 17.106 46.197 1.00 28.80 505 ILE A CA 1
ATOM 851 C C . ILE A 1 123 ? -5.878 17.085 46.677 1.00 30.05 505 ILE A C 1
ATOM 852 O O . ILE A 1 123 ? -6.517 18.134 46.813 1.00 27.60 505 ILE A O 1
ATOM 857 N N . ASN A 1 124 ? -6.372 15.872 46.915 1.00 31.97 506 ASN A N 1
ATOM 858 C CA . ASN A 1 124 ? -7.748 15.658 47.301 1.00 32.50 506 ASN A CA 1
ATOM 859 C C . ASN A 1 124 ? -8.726 16.301 46.329 1.00 35.06 506 ASN A C 1
ATOM 860 O O . ASN A 1 124 ? -9.741 16.844 46.737 1.00 38.54 506 ASN A O 1
ATOM 865 N N . GLY A 1 125 ? -8.414 16.219 45.039 1.00 36.41 507 GLY A N 1
ATOM 866 C CA . GLY A 1 125 ? -9.352 16.611 44.003 1.00 36.25 507 GLY A CA 1
ATOM 867 C C . GLY A 1 125 ? -9.113 18.008 43.445 1.00 40.11 507 GLY A C 1
ATOM 868 O O . GLY A 1 125 ? -9.674 18.385 42.411 1.00 40.81 507 GLY A O 1
ATOM 869 N N . GLU A 1 126 ? -8.276 18.776 44.130 1.00 31.00 508 GLU A N 1
ATOM 870 C CA . GLU A 1 126 ? -8.050 20.178 43.784 1.00 30.93 508 GLU A CA 1
ATOM 871 C C . GLU A 1 126 ? -6.703 20.394 43.080 1.00 26.45 508 GLU A C 1
ATOM 872 O O . GLU A 1 126 ? -5.653 20.054 43.627 1.00 25.61 508 GLU A O 1
ATOM 878 N N . PRO A 1 127 ? -6.732 20.978 41.870 1.00 24.78 509 PRO A N 1
ATOM 879 C CA . PRO A 1 127 ? -5.497 21.305 41.153 1.00 27.13 509 PRO A CA 1
ATOM 880 C C . PRO A 1 127 ? -4.723 22.404 41.873 1.00 30.46 509 PRO A C 1
ATOM 881 O O . PRO A 1 127 ? -5.212 23.527 41.940 1.00 32.18 509 PRO A O 1
ATOM 885 N N . ILE A 1 128 ? -3.541 22.087 42.400 1.00 25.77 510 ILE A N 1
ATOM 886 C CA . ILE A 1 128 ? -2.798 23.047 43.212 1.00 23.56 510 ILE A CA 1
ATOM 887 C C . ILE A 1 128 ? -1.378 23.383 42.717 1.00 25.17 510 ILE A C 1
ATOM 888 O O . ILE A 1 128 ? -0.762 24.332 43.215 1.00 30.25 510 ILE A O 1
ATOM 893 N N . A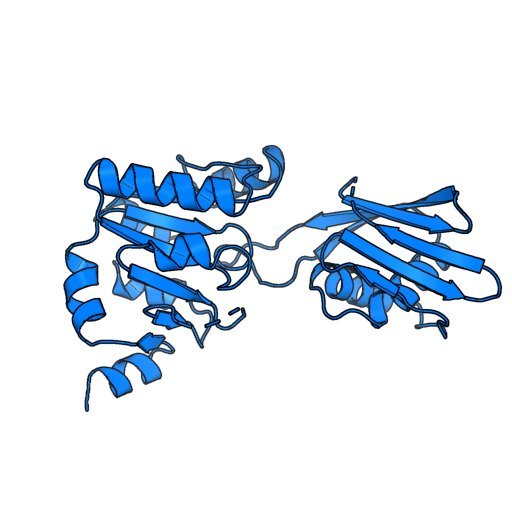LA A 1 129 ? -0.869 22.620 41.752 1.00 20.67 511 ALA A N 1
ATOM 894 C CA . ALA A 1 129 ? 0.448 22.875 41.177 1.00 18.83 511 ALA A CA 1
ATOM 895 C C . ALA A 1 129 ? 0.486 22.365 39.752 1.00 28.36 511 ALA A C 1
ATOM 896 O O . ALA A 1 129 ? -0.420 21.634 39.321 1.00 26.81 511 ALA A O 1
ATOM 898 N N . SER A 1 130 ? 1.543 22.715 39.023 1.00 26.95 512 SER A N 1
ATOM 899 C CA . SER A 1 130 ? 1.698 22.232 37.652 1.00 28.67 512 SER A CA 1
ATOM 900 C C . SER A 1 130 ? 3.145 22.294 37.158 1.00 26.45 512 SER A C 1
ATOM 901 O O . SER A 1 130 ? 3.970 23.031 37.711 1.00 24.98 512 SER A O 1
ATOM 904 N N . PHE A 1 131 ? 3.440 21.521 36.112 1.00 26.94 513 PHE A N 1
ATOM 905 C CA . PHE A 1 131 ? 4.768 21.512 35.481 1.00 30.94 513 PHE A CA 1
ATOM 906 C C . PHE A 1 131 ? 4.613 21.763 34.010 1.00 31.45 513 PHE A C 1
ATOM 907 O O . PHE A 1 131 ? 3.662 21.261 33.391 1.00 26.19 513 PHE A O 1
ATOM 915 N N . ASN A 1 132 ? 5.547 22.530 33.452 1.00 26.47 514 ASN A N 1
ATOM 916 C CA . ASN A 1 132 ? 5.805 22.498 32.023 1.00 36.74 514 ASN A CA 1
ATOM 917 C C . ASN A 1 132 ? 7.001 21.563 31.851 1.00 40.11 514 ASN A C 1
ATOM 918 O O . ASN A 1 132 ? 7.984 21.719 32.551 1.00 34.00 514 ASN A O 1
ATOM 923 N N . ILE A 1 133 ? 6.912 20.580 30.960 1.00 41.55 515 ILE A N 1
ATOM 924 C CA . ILE A 1 133 ? 8.058 19.729 30.654 1.00 46.53 515 ILE A CA 1
ATOM 925 C C . ILE A 1 133 ? 8.325 19.764 29.154 1.00 50.48 515 ILE A C 1
ATOM 926 O O . ILE A 1 133 ? 7.396 19.834 28.356 1.00 51.74 515 ILE A O 1
ATOM 931 N N . SER A 1 134 ? 9.593 19.710 28.767 1.00 44.43 516 SER A N 1
ATOM 932 C CA . SER A 1 134 ? 9.925 19.719 27.351 1.00 48.53 516 SER A CA 1
ATOM 933 C C . SER A 1 134 ? 11.020 18.715 26.999 1.00 43.99 516 SER A C 1
ATOM 934 O O . SER A 1 134 ? 11.814 18.310 27.856 1.00 37.30 516 SER A O 1
ATOM 937 N N . ASP A 1 135 ? 11.033 18.300 25.736 1.00 46.99 517 ASP A N 1
ATOM 938 C CA . ASP A 1 135 ? 12.096 17.456 25.212 1.00 41.74 517 ASP A CA 1
ATOM 939 C C . ASP A 1 135 ? 13.362 18.290 25.046 1.00 46.66 517 ASP A C 1
ATOM 940 O O . ASP A 1 135 ? 13.296 19.500 24.824 1.00 46.70 517 ASP A O 1
ATOM 945 N N . VAL A 1 136 ? 14.511 17.638 25.174 1.00 47.07 518 VAL A N 1
ATOM 946 C CA . VAL A 1 136 ? 15.803 18.284 24.979 1.00 46.67 518 VAL A CA 1
ATOM 947 C C . VAL A 1 136 ? 16.399 17.808 23.657 1.00 43.82 518 VAL A C 1
ATOM 948 O O . VAL A 1 136 ? 16.596 16.616 23.454 1.00 45.41 518 VAL A O 1
ATOM 952 N N . PRO A 1 137 ? 16.672 18.743 22.741 1.00 45.15 519 PRO A N 1
ATOM 953 C CA . PRO A 1 137 ? 17.231 18.339 21.444 1.00 44.57 519 PRO A CA 1
ATOM 954 C C . PRO A 1 137 ? 18.613 17.691 21.566 1.00 41.13 519 PRO A C 1
ATOM 955 O O . PRO A 1 137 ? 19.380 18.028 22.469 1.00 39.68 519 PRO A O 1
ATOM 959 N N . ARG A 1 138 ? 18.907 16.748 20.678 1.00 41.60 520 ARG A N 1
ATOM 960 C CA . ARG A 1 138 ? 20.253 16.195 20.571 1.00 46.89 520 ARG A CA 1
ATOM 961 C C . ARG A 1 138 ? 21.125 17.125 19.733 1.00 47.81 520 ARG A C 1
ATOM 962 O O . ARG A 1 138 ? 20.710 17.591 18.671 1.00 46.22 520 ARG A O 1
ATOM 970 N N . PRO A 1 139 ? 22.347 17.388 20.202 1.00 54.86 521 PRO A N 1
ATOM 971 C CA . PRO A 1 139 ? 23.294 18.188 19.415 1.00 57.95 521 PRO A CA 1
ATOM 972 C C . PRO A 1 139 ? 23.752 17.443 18.159 1.00 55.64 521 PRO A C 1
ATOM 973 O O . PRO A 1 139 ? 23.600 16.220 18.087 1.00 53.67 521 PRO A O 1
ATOM 977 N N . ASN A 1 140 ? 24.313 18.185 17.207 1.00 57.54 522 ASN A N 1
ATOM 978 C CA . ASN A 1 140 ? 24.743 17.687 15.892 1.00 63.09 522 ASN A CA 1
ATOM 979 C C . ASN A 1 140 ? 23.714 17.992 14.791 1.00 72.50 522 ASN A C 1
ATOM 980 O O . ASN A 1 140 ? 22.707 17.302 14.618 1.00 71.55 522 ASN A 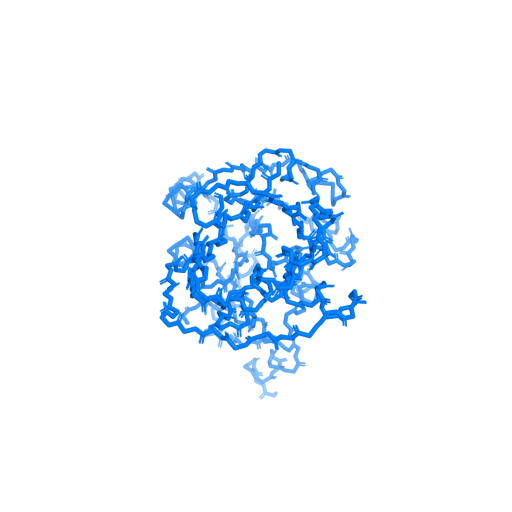O 1
ATOM 985 N N . LEU A 1 141 ? 24.008 19.051 14.046 1.00 81.48 523 LEU A N 1
ATOM 986 C CA . LEU A 1 141 ? 23.014 19.764 13.256 1.00 80.45 523 LEU A CA 1
ATOM 987 C C . LEU A 1 141 ? 23.398 19.843 11.772 1.00 82.10 523 LEU A C 1
ATOM 988 O O . LEU A 1 141 ? 22.597 20.248 10.930 1.00 75.87 523 LEU A O 1
ATOM 993 N N . LYS A 1 142 ? 24.631 19.456 11.459 1.00 86.49 524 LYS A N 1
ATOM 994 C CA . LYS A 1 142 ? 25.114 19.494 10.082 1.00 85.40 524 LYS A CA 1
ATOM 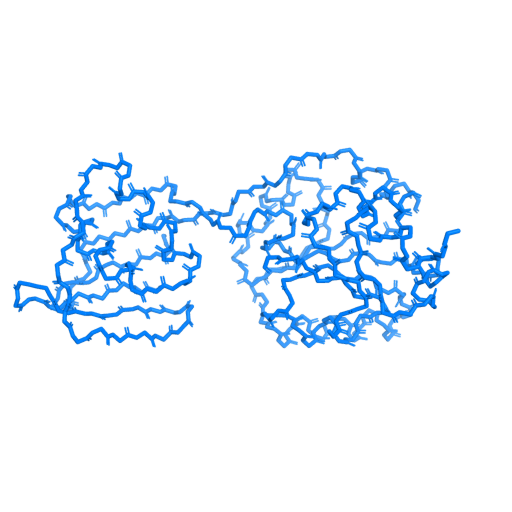995 C C . LYS A 1 142 ? 24.721 18.245 9.290 1.00 76.38 524 LYS A C 1
ATOM 996 O O . LYS A 1 142 ? 24.530 18.303 8.074 1.00 73.87 524 LYS A O 1
ATOM 998 N N . ASP A 1 143 ? 24.605 17.116 9.981 1.00 69.32 525 ASP A N 1
ATOM 999 C CA . ASP A 1 143 ? 24.228 15.870 9.324 1.00 71.03 525 ASP A CA 1
ATOM 1000 C C . ASP A 1 143 ? 22.925 16.086 8.554 1.00 71.98 525 ASP A C 1
ATOM 1001 O O . ASP A 1 143 ? 22.705 15.514 7.484 1.00 68.17 525 ASP A O 1
ATOM 1006 N N . TYR A 1 144 ? 22.069 16.937 9.104 1.00 73.24 526 TYR A N 1
ATOM 1007 C CA . TYR A 1 144 ? 20.793 17.239 8.478 1.00 74.74 526 TYR A CA 1
ATOM 1008 C C . TYR A 1 144 ? 20.971 17.850 7.086 1.00 80.70 526 TYR A C 1
ATOM 1009 O O . TYR A 1 144 ? 20.395 17.366 6.110 1.00 82.78 526 TYR A O 1
ATOM 1011 N N . LEU A 1 145 ? 21.766 18.912 6.996 1.00 81.95 527 LEU A N 1
ATOM 1012 C CA . LEU A 1 145 ? 21.995 19.582 5.718 1.00 83.73 527 LEU A CA 1
ATOM 1013 C C . LEU A 1 145 ? 22.588 18.618 4.695 1.00 76.95 527 LEU A C 1
ATOM 1014 O O . LEU A 1 145 ? 22.193 18.609 3.526 1.00 73.89 527 LEU A O 1
ATOM 1016 N N . GLU 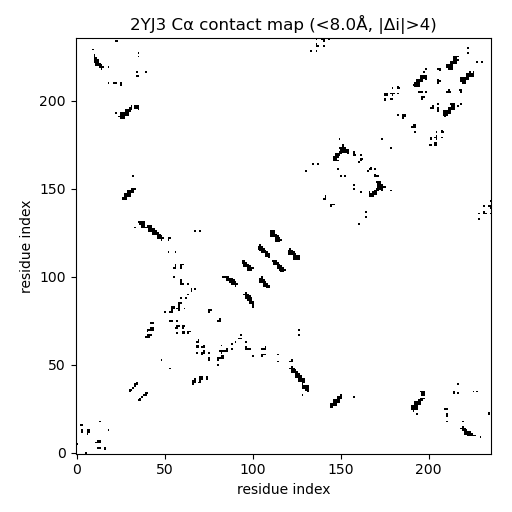A 1 146 ? 23.534 17.804 5.146 1.00 72.74 528 GLU A N 1
ATOM 1017 C CA . GLU A 1 146 ? 24.204 16.853 4.271 1.00 76.84 528 GLU A CA 1
ATOM 1018 C C . GLU A 1 146 ? 23.187 16.009 3.515 1.00 79.05 528 GLU A C 1
ATOM 1019 O O . GLU A 1 146 ? 23.250 15.879 2.292 1.00 81.39 528 GLU A O 1
ATOM 1021 N N . LYS A 1 147 ? 22.244 15.442 4.253 1.00 78.32 529 LYS A N 1
ATOM 1022 C CA . LYS A 1 147 ? 21.223 14.593 3.656 1.00 78.01 529 LYS A CA 1
ATOM 1023 C C . LYS A 1 147 ? 20.208 15.406 2.860 1.00 79.66 529 LYS A C 1
ATOM 1024 O O . LYS A 1 147 ? 19.750 14.970 1.802 1.00 75.64 529 LYS A O 1
ATOM 1030 N N . LEU A 1 148 ? 19.847 16.580 3.374 1.00 83.08 530 LEU A N 1
ATOM 1031 C CA . LEU A 1 148 ? 18.999 17.502 2.628 1.00 85.78 530 LEU A CA 1
ATOM 1032 C C . LEU A 1 148 ? 19.640 17.756 1.264 1.00 96.82 530 LEU A C 1
ATOM 1033 O O . LEU A 1 148 ? 18.961 18.127 0.302 1.00 96.97 530 LEU A O 1
ATOM 1035 N N . LYS A 1 149 ? 20.958 17.558 1.199 1.00 101.29 531 LYS A N 1
ATOM 1036 C CA . LYS A 1 149 ? 21.674 17.482 -0.070 1.00 106.72 531 LYS A CA 1
ATOM 1037 C C . LYS A 1 149 ? 21.206 16.219 -0.798 1.00 108.97 531 LYS A C 1
ATOM 1038 O O . LYS A 1 149 ? 20.142 16.217 -1.421 1.00 116.47 531 LYS A O 1
ATOM 1039 N N . ASN A 1 150 ? 21.987 15.145 -0.695 1.00 101.63 532 ASN A N 1
ATOM 1040 C CA . ASN A 1 150 ? 21.633 13.859 -1.304 1.00 93.48 532 ASN A CA 1
ATOM 1041 C C . ASN A 1 150 ? 20.129 13.565 -1.303 1.00 89.50 532 ASN A C 1
ATOM 1042 O O . ASN A 1 150 ? 19.402 13.945 -2.224 1.00 82.91 532 ASN A O 1
ATOM 1044 N N . LEU A 1 153 ? 16.220 13.633 -1.261 1.00 86.90 535 LEU A N 1
ATOM 1045 C CA . LEU A 1 153 ? 16.035 12.958 0.018 1.00 79.28 535 LEU A CA 1
ATOM 1046 C C . LEU A 1 153 ? 15.303 13.868 0.997 1.00 77.22 535 LEU A C 1
ATOM 1047 O O . LEU A 1 153 ? 15.890 14.797 1.554 1.00 78.14 535 LEU A O 1
ATOM 1052 N N . LYS A 1 154 ? 14.023 13.587 1.211 1.00 77.52 536 LYS A N 1
ATOM 1053 C CA . LYS A 1 154 ? 13.150 14.475 1.973 1.00 72.78 536 LYS A CA 1
ATOM 1054 C C . LYS A 1 154 ? 13.046 14.056 3.429 1.00 67.42 536 LYS A C 1
ATOM 1055 O O . LYS A 1 154 ? 12.855 12.881 3.731 1.00 64.75 536 LYS A O 1
ATOM 1057 N N . ILE A 1 155 ? 13.159 15.030 4.326 1.00 63.87 537 ILE A N 1
ATOM 1058 C CA . ILE A 1 155 ? 13.068 14.758 5.751 1.00 59.27 537 ILE A CA 1
ATOM 1059 C C . ILE A 1 155 ? 11.698 15.150 6.305 1.00 57.17 537 ILE A C 1
ATOM 1060 O O . ILE A 1 155 ? 11.135 16.186 5.942 1.00 57.53 537 ILE A O 1
ATOM 1065 N N . ILE A 1 156 ? 11.169 14.318 7.194 1.00 50.07 538 ILE A N 1
ATOM 1066 C CA . ILE A 1 156 ? 9.878 14.582 7.806 1.00 48.61 538 ILE A CA 1
ATOM 1067 C C . ILE A 1 156 ? 9.939 14.289 9.296 1.00 48.14 538 ILE A C 1
ATOM 1068 O O . ILE A 1 156 ? 10.485 13.266 9.718 1.00 50.27 538 ILE A O 1
ATOM 1073 N N . ILE A 1 157 ? 9.390 15.202 10.086 1.00 44.04 539 ILE A N 1
ATOM 1074 C CA . ILE A 1 157 ? 9.273 15.024 11.526 1.00 45.12 539 ILE A CA 1
ATOM 1075 C C . ILE A 1 157 ? 7.828 14.679 11.876 1.00 51.03 539 ILE A C 1
ATOM 1076 O O . ILE A 1 157 ? 6.911 15.385 11.468 1.00 57.08 539 ILE A O 1
ATOM 1081 N N . LEU A 1 158 ? 7.625 13.589 12.614 1.00 47.32 540 LEU A N 1
ATOM 1082 C CA . LEU A 1 158 ? 6.289 13.233 13.112 1.00 45.68 540 LEU A CA 1
ATOM 1083 C C . LEU A 1 158 ? 6.293 13.303 14.627 1.00 41.90 540 LEU A C 1
ATOM 1084 O O . LEU A 1 158 ? 7.333 13.092 15.252 1.00 42.06 540 LEU A O 1
ATOM 1089 N N . SER A 1 159 ? 5.137 13.591 15.221 1.00 42.21 541 SER A N 1
ATOM 1090 C CA . SER A 1 159 ? 5.066 13.704 16.673 1.00 39.09 541 SER A CA 1
ATOM 1091 C C . SER A 1 159 ? 3.642 13.707 17.197 1.00 42.66 541 SER A C 1
ATOM 1092 O O . SER A 1 159 ? 2.741 14.232 16.553 1.00 44.56 541 SER A O 1
ATOM 1095 N N . GLY A 1 160 ? 3.452 13.114 18.374 1.00 40.70 542 GLY A N 1
ATOM 1096 C CA . GLY A 1 160 ? 2.167 13.136 19.045 1.00 42.66 542 GLY A CA 1
ATOM 1097 C C . GLY A 1 160 ? 2.092 14.369 19.920 1.00 48.42 542 GLY A C 1
ATOM 1098 O O . GLY A 1 160 ? 1.179 14.525 20.737 1.00 45.86 542 GLY A O 1
ATOM 1099 N N . ASP A 1 161 ? 3.069 15.251 19.746 1.00 45.60 543 ASP A N 1
ATOM 1100 C CA . ASP A 1 161 ? 3.135 16.465 20.547 1.00 55.76 543 ASP A CA 1
ATOM 1101 C C . ASP A 1 161 ? 2.401 17.652 19.899 1.00 50.94 543 ASP A C 1
ATOM 1102 O O . ASP A 1 161 ? 2.087 17.637 18.706 1.00 43.61 543 ASP A O 1
ATOM 1107 N N . LYS A 1 162 ? 2.144 18.684 20.693 1.00 55.77 544 LYS A N 1
ATOM 1108 C CA . LYS A 1 162 ? 1.404 19.847 20.209 1.00 56.87 544 LYS A CA 1
ATOM 1109 C C . LYS A 1 162 ? 2.156 20.650 19.156 1.00 49.55 544 LYS A C 1
ATOM 1110 O O . LYS A 1 162 ? 3.392 20.656 19.119 1.00 50.72 544 LYS A O 1
ATOM 1114 N N . GLU A 1 163 ? 1.391 21.324 18.300 1.00 49.90 545 GLU A N 1
ATOM 1115 C CA . GLU A 1 163 ? 1.934 22.134 17.205 1.00 52.84 545 GLU A CA 1
ATOM 1116 C C . GLU A 1 163 ? 3.152 22.965 17.599 1.00 55.36 545 GLU A C 1
ATOM 1117 O O . GLU A 1 163 ? 4.203 22.848 16.981 1.00 66.07 545 GLU A O 1
ATOM 1121 N N . ASP A 1 164 ? 3.007 23.809 18.615 1.00 56.98 546 ASP A N 1
ATOM 1122 C CA . ASP A 1 164 ? 4.054 24.779 18.947 1.00 69.33 546 ASP A CA 1
ATOM 1123 C C . ASP A 1 164 ? 5.381 24.134 19.356 1.00 75.06 546 ASP A C 1
ATOM 1124 O O . ASP A 1 164 ? 6.452 24.655 19.042 1.00 79.90 546 ASP A O 1
ATOM 1129 N N . LYS A 1 165 ? 5.308 23.005 20.055 1.00 72.65 547 LYS A N 1
ATOM 1130 C CA . LYS A 1 165 ? 6.515 22.279 20.442 1.00 63.53 547 LYS A CA 1
ATOM 1131 C C . LYS A 1 165 ? 7.182 21.697 19.205 1.00 59.18 547 LYS A C 1
ATOM 1132 O O . LYS A 1 165 ? 8.386 21.850 19.000 1.00 65.00 547 LYS A O 1
ATOM 1134 N N . VAL A 1 166 ? 6.385 21.036 18.373 1.00 58.46 548 VAL A N 1
ATOM 1135 C CA . VAL A 1 166 ? 6.900 20.390 17.170 1.00 59.18 548 VAL A CA 1
ATOM 1136 C C . VAL A 1 166 ? 7.476 21.411 16.194 1.00 58.90 548 VAL A C 1
ATOM 1137 O O . VAL A 1 166 ? 8.562 21.216 15.649 1.00 56.34 548 VAL A O 1
ATOM 1141 N N . LYS A 1 167 ? 6.747 22.504 15.977 1.00 64.56 549 LYS A N 1
ATOM 1142 C CA . LYS A 1 167 ? 7.189 23.523 15.031 1.00 68.66 549 LYS A CA 1
ATOM 1143 C C . LYS A 1 167 ? 8.523 24.120 15.468 1.00 68.58 549 LYS A C 1
ATOM 1144 O O . LYS A 1 167 ? 9.444 24.280 14.665 1.00 69.22 549 LYS A O 1
ATOM 1150 N N . GLU A 1 168 ? 8.614 24.449 16.750 1.00 65.15 550 GLU A N 1
ATOM 1151 C CA . GLU A 1 168 ? 9.803 25.077 17.303 1.00 62.08 550 GLU A CA 1
ATOM 1152 C C . GLU A 1 168 ? 11.038 24.204 17.095 1.00 66.22 550 GLU A C 1
ATOM 1153 O O . GLU A 1 168 ? 12.118 24.711 16.781 1.00 65.37 550 GLU A O 1
ATOM 1157 N N . LEU A 1 169 ? 10.876 22.893 17.260 1.00 62.24 551 LEU A N 1
ATOM 1158 C CA . LEU A 1 169 ? 11.978 21.971 17.021 1.00 60.48 551 LEU A CA 1
ATOM 1159 C C . LEU A 1 169 ? 12.306 21.930 15.540 1.00 58.76 551 LEU A C 1
ATOM 1160 O O . LEU A 1 169 ? 13.467 21.811 15.157 1.00 58.56 551 LEU A O 1
ATOM 1165 N N . SER A 1 170 ? 11.273 22.008 14.709 1.00 60.89 552 SER A N 1
ATOM 1166 C CA . SER A 1 170 ? 11.468 22.077 13.266 1.00 67.62 552 SER A CA 1
ATOM 1167 C C . SER A 1 170 ? 12.262 23.327 12.927 1.00 70.67 552 SER A C 1
ATOM 1168 O O . SER A 1 170 ? 13.148 23.297 12.078 1.00 68.33 552 SER A O 1
ATOM 1171 N N . LYS A 1 171 ? 11.935 24.423 13.603 1.00 75.21 553 LYS A N 1
ATOM 1172 C CA . LYS A 1 171 ? 12.618 25.693 13.399 1.00 79.74 553 LYS A CA 1
ATOM 1173 C C . LYS A 1 171 ? 14.100 25.565 13.707 1.00 80.68 553 LYS A C 1
ATOM 1174 O O . LYS A 1 171 ? 14.946 25.851 12.859 1.00 82.14 553 LYS A O 1
ATOM 1176 N N . GLU A 1 172 ? 14.409 25.125 14.924 1.00 80.76 554 GLU A N 1
ATOM 1177 C CA . GLU A 1 172 ? 15.798 24.976 15.354 1.00 80.89 554 GLU A CA 1
ATOM 1178 C C . GLU A 1 172 ? 16.605 24.091 14.406 1.00 76.58 554 GLU A C 1
ATOM 1179 O O . GLU A 1 172 ? 17.609 24.527 13.848 1.00 74.75 554 GLU A O 1
ATOM 1181 N N . LEU A 1 173 ? 16.153 22.855 14.217 1.00 76.14 555 LEU A N 1
ATOM 1182 C CA . LEU A 1 173 ? 16.881 21.894 13.388 1.00 76.00 555 LEU A CA 1
ATOM 1183 C C . LEU A 1 173 ? 16.706 22.188 11.902 1.00 72.38 555 LEU A C 1
ATOM 1184 O O . LEU A 1 173 ? 17.324 21.535 11.059 1.00 70.38 555 LEU A O 1
ATOM 1186 N N . ASN A 1 174 ? 15.860 23.172 11.597 1.00 69.46 556 ASN A N 1
ATOM 1187 C CA . ASN A 1 174 ? 15.657 23.651 10.228 1.00 71.52 556 ASN A CA 1
ATOM 1188 C C . ASN A 1 174 ? 14.946 22.640 9.327 1.00 70.72 556 ASN A C 1
ATOM 1189 O O . ASN A 1 174 ? 15.403 22.363 8.215 1.00 69.75 556 ASN A O 1
ATOM 1194 N N . ILE A 1 175 ? 13.832 22.093 9.813 1.00 67.65 557 ILE A N 1
ATOM 1195 C CA . ILE A 1 175 ? 13.059 21.099 9.064 1.00 71.37 557 ILE A CA 1
ATOM 1196 C C . ILE A 1 175 ? 11.703 21.645 8.618 1.00 74.63 557 ILE A C 1
ATOM 1197 O O . ILE A 1 175 ? 10.941 22.196 9.417 1.00 76.82 557 ILE A O 1
ATOM 1202 N N . GLN A 1 176 ? 11.405 21.485 7.335 1.00 74.12 558 GLN A N 1
ATOM 1203 C CA . GLN A 1 176 ? 10.210 22.082 6.763 1.00 74.37 558 GLN A CA 1
ATOM 1204 C C . GLN A 1 176 ? 8.980 21.215 7.007 1.00 76.55 558 GLN A C 1
ATOM 1205 O O . GLN A 1 176 ? 8.007 21.659 7.617 1.00 73.77 558 GLN A O 1
ATOM 1207 N N . GLU A 1 177 ? 9.027 19.976 6.530 1.00 75.94 559 GLU A N 1
ATOM 1208 C CA . GLU A 1 177 ? 7.878 19.082 6.634 1.00 70.42 559 GLU A CA 1
ATOM 1209 C C . GLU A 1 177 ? 7.809 18.404 8.005 1.00 61.77 559 GLU A C 1
ATOM 1210 O O . GLU A 1 177 ? 8.727 17.688 8.408 1.00 59.40 559 GLU A O 1
ATOM 1214 N N . TYR A 1 178 ? 6.714 18.650 8.717 1.00 55.26 560 TYR A N 1
ATOM 1215 C CA . TYR A 1 178 ? 6.471 18.039 10.012 1.00 50.69 560 TYR A CA 1
ATOM 1216 C C . TYR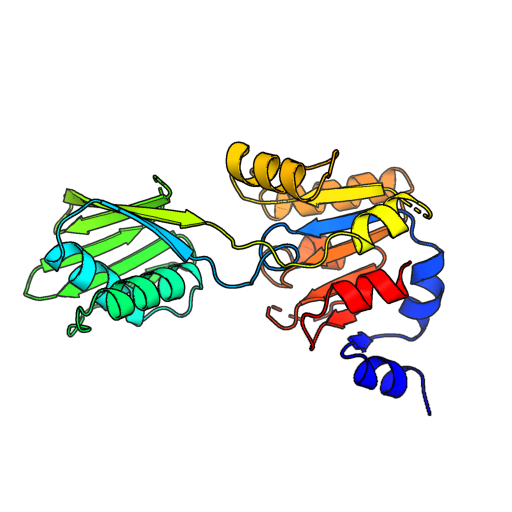 A 1 178 ? 4.963 17.970 10.263 1.00 57.73 560 TYR A C 1
ATOM 1217 O O . TYR A 1 178 ? 4.210 18.829 9.802 1.00 60.72 560 TYR A O 1
ATOM 1226 N N . TYR A 1 179 ? 4.533 16.951 11.001 1.00 50.05 561 TYR A N 1
ATOM 1227 C CA . TYR A 1 179 ? 3.141 16.823 11.402 1.00 49.42 561 TYR A CA 1
ATOM 1228 C C . TYR A 1 179 ? 3.093 16.715 12.914 1.00 46.13 561 TYR A C 1
ATOM 1229 O O . TYR A 1 179 ? 3.942 16.069 13.508 1.00 44.84 561 TYR A O 1
ATOM 1238 N N . SER A 1 180 ? 2.104 17.341 13.539 1.00 50.45 562 SER A N 1
ATOM 1239 C CA . SER A 1 180 ? 1.981 17.272 14.989 1.00 48.53 562 SER A CA 1
ATOM 1240 C C . SER A 1 180 ? 0.664 16.649 15.425 1.00 41.18 562 SER A C 1
ATOM 1241 O O . SER A 1 180 ? -0.200 16.353 14.608 1.00 39.93 562 SER A O 1
ATOM 1244 N N . ASN A 1 181 ? 0.537 16.455 16.733 1.00 44.50 563 ASN A N 1
ATOM 1245 C CA . ASN A 1 181 ? -0.659 15.908 17.353 1.00 56.26 563 ASN A CA 1
ATOM 1246 C C . ASN A 1 181 ? -1.117 14.582 16.767 1.00 59.10 563 ASN A C 1
ATOM 1247 O O . ASN A 1 181 ? -2.319 14.284 16.738 1.00 54.53 563 ASN A O 1
ATOM 1252 N N . LEU A 1 182 ? -0.158 13.783 16.314 1.00 54.25 564 LEU A N 1
ATOM 1253 C CA . LEU A 1 182 ? -0.477 12.512 15.682 1.00 51.19 564 LEU A CA 1
ATOM 1254 C C . LEU A 1 182 ? -0.609 11.359 16.671 1.00 50.97 564 LEU A C 1
ATOM 1255 O O . LEU A 1 182 ? 0.206 11.204 17.575 1.00 48.79 564 LEU A O 1
ATOM 1260 N N . SER A 1 183 ? -1.647 10.550 16.486 1.00 47.45 565 SER A N 1
ATOM 1261 C CA . SER A 1 183 ? -1.757 9.280 17.188 1.00 41.84 565 SER A CA 1
ATOM 1262 C C . SER A 1 183 ? -0.905 8.249 16.472 1.00 42.54 565 SER A C 1
ATOM 1263 O O . SER A 1 183 ? -0.570 8.419 15.294 1.00 40.30 565 SER A O 1
ATOM 1266 N N . PRO A 1 184 ? -0.576 7.154 17.169 1.00 47.38 566 PRO A N 1
ATOM 1267 C CA . PRO A 1 184 ? 0.194 6.098 16.515 1.00 48.45 566 PRO A CA 1
ATOM 1268 C C . PRO A 1 184 ? -0.475 5.708 15.206 1.00 45.50 566 PRO A C 1
ATOM 1269 O O . PRO A 1 184 ? 0.219 5.427 14.223 1.00 40.16 566 PRO A O 1
ATOM 1273 N N . GLU A 1 185 ? -1.806 5.728 15.185 1.00 40.18 567 GLU A N 1
ATOM 1274 C CA . GLU A 1 185 ? -2.556 5.321 13.999 1.00 47.89 567 GLU A CA 1
ATOM 1275 C C . GLU A 1 185 ? -2.463 6.350 12.879 1.00 50.12 567 GLU A C 1
ATOM 1276 O O . GLU A 1 185 ? -2.439 5.990 11.703 1.00 52.26 567 GLU A O 1
ATOM 1282 N N . ASP A 1 186 ? -2.420 7.629 13.243 1.00 46.44 568 ASP A N 1
ATOM 1283 C CA . ASP A 1 186 ? -2.155 8.680 12.270 1.00 47.59 568 ASP A CA 1
ATOM 1284 C C . ASP A 1 186 ? -0.799 8.465 11.609 1.00 44.49 568 ASP A C 1
ATOM 1285 O O . ASP A 1 186 ? -0.657 8.617 10.401 1.00 47.40 568 ASP A O 1
ATOM 1290 N N . LYS A 1 187 ? 0.207 8.120 12.401 1.00 40.31 569 LYS A N 1
ATOM 1291 C CA . LYS A 1 187 ? 1.544 7.913 11.838 1.00 47.30 569 LYS A CA 1
ATOM 1292 C C . LYS A 1 187 ? 1.522 6.745 10.855 1.00 49.75 569 LYS A C 1
ATOM 1293 O O . LYS A 1 187 ? 2.046 6.849 9.744 1.00 46.39 569 LYS A O 1
ATOM 1299 N N . VAL A 1 188 ? 0.885 5.644 11.255 1.00 48.37 570 VAL A N 1
ATOM 1300 C CA . VAL A 1 188 ? 0.826 4.462 10.400 1.00 49.58 570 VAL A CA 1
ATOM 1301 C C . VAL A 1 188 ? 0.196 4.795 9.040 1.00 49.06 570 VAL A C 1
ATOM 1302 O O . VAL A 1 188 ? 0.720 4.405 7.992 1.00 45.11 570 VAL A O 1
ATOM 1306 N N . ARG A 1 189 ? -0.914 5.534 9.059 1.00 49.11 571 ARG A N 1
ATOM 1307 C CA . ARG A 1 189 ? -1.579 5.954 7.821 1.00 52.53 571 ARG A CA 1
ATOM 1308 C C . ARG A 1 189 ? -0.679 6.858 6.963 1.00 50.42 571 ARG A C 1
ATOM 1309 O O . ARG A 1 189 ? -0.729 6.818 5.739 1.00 49.15 571 ARG A O 1
ATOM 1317 N N . ILE A 1 190 ? 0.161 7.656 7.609 1.00 52.56 572 ILE A N 1
ATOM 1318 C CA . ILE A 1 190 ? 1.111 8.501 6.890 1.00 53.97 572 ILE A CA 1
ATOM 1319 C C . ILE A 1 190 ? 2.166 7.683 6.148 1.00 54.10 572 ILE A C 1
ATOM 1320 O O . ILE A 1 190 ? 2.477 7.946 4.984 1.00 53.95 572 ILE A O 1
ATOM 1325 N N . ILE A 1 191 ? 2.716 6.688 6.827 1.00 54.69 573 ILE A N 1
ATOM 1326 C CA . ILE A 1 191 ? 3.664 5.791 6.200 1.00 56.19 573 ILE A CA 1
ATOM 1327 C C . ILE A 1 191 ? 3.017 5.121 4.995 1.00 55.86 573 ILE A C 1
ATOM 1328 O O . ILE A 1 191 ? 3.563 5.158 3.895 1.00 56.47 573 ILE A O 1
ATOM 1333 N N . GLU A 1 192 ? 1.852 4.510 5.190 1.00 55.75 574 GLU A N 1
ATOM 1334 C CA . GLU A 1 192 ? 1.217 3.803 4.082 1.00 56.43 574 GLU A CA 1
ATOM 1335 C C . GLU A 1 192 ? 1.001 4.709 2.879 1.00 57.43 574 GLU A C 1
ATOM 1336 O O . GLU A 1 192 ? 1.222 4.291 1.741 1.00 56.14 574 GLU A O 1
ATOM 1342 N N . LYS A 1 193 ? 0.570 5.945 3.136 1.00 56.81 575 LYS A N 1
ATOM 1343 C CA . LYS A 1 193 ? 0.362 6.928 2.071 1.00 59.25 575 LYS A CA 1
ATOM 1344 C C . LYS A 1 193 ? 1.659 7.278 1.331 1.00 60.30 575 LYS A C 1
ATOM 1345 O O . LYS A 1 193 ? 1.681 7.335 0.106 1.00 60.94 575 LYS A O 1
ATOM 1347 N N . LEU A 1 194 ? 2.739 7.510 2.071 1.00 61.70 576 LEU A N 1
ATOM 1348 C CA . LEU A 1 194 ? 4.038 7.746 1.444 1.00 64.90 576 LEU A CA 1
ATOM 1349 C C . LEU A 1 194 ? 4.451 6.572 0.552 1.00 67.67 576 LEU A C 1
ATOM 1350 O O . LEU A 1 194 ? 4.907 6.763 -0.579 1.00 70.31 576 LEU A O 1
ATOM 1355 N N . LYS A 1 195 ? 4.306 5.359 1.076 1.00 67.25 577 LYS A N 1
ATOM 1356 C CA . LYS A 1 195 ? 4.596 4.150 0.311 1.00 71.08 577 LYS A CA 1
ATOM 1357 C C . LYS A 1 195 ? 3.672 3.986 -0.906 1.00 78.09 577 LYS A C 1
ATOM 1358 O O . LYS A 1 195 ? 4.124 3.580 -1.979 1.00 83.97 577 LYS A O 1
ATOM 1364 N N . GLN A 1 196 ? 2.387 4.294 -0.736 1.00 72.20 578 GLN A N 1
ATOM 1365 C CA . GLN A 1 196 ? 1.440 4.287 -1.850 1.00 77.45 578 GLN A CA 1
ATOM 1366 C C . GLN A 1 196 ? 1.894 5.278 -2.920 1.00 76.25 578 GLN A C 1
ATOM 1367 O O . GLN A 1 196 ? 1.802 5.007 -4.120 1.00 72.68 578 GLN A O 1
ATOM 1373 N N . ASN A 1 197 ? 2.376 6.433 -2.472 1.00 77.80 579 ASN A N 1
ATOM 1374 C CA . ASN A 1 197 ? 2.806 7.491 -3.379 1.00 81.54 579 ASN A CA 1
ATOM 1375 C C . ASN A 1 197 ? 4.093 7.130 -4.106 1.00 79.50 579 ASN A C 1
ATOM 1376 O O . ASN A 1 197 ? 4.499 7.821 -5.035 1.00 79.20 579 ASN A O 1
ATOM 1378 N N . GLY A 1 198 ? 4.732 6.047 -3.672 1.00 80.36 580 GLY A N 1
ATOM 1379 C CA . GLY A 1 198 ? 5.915 5.537 -4.343 1.00 83.83 580 GLY A CA 1
ATOM 1380 C C . GLY A 1 198 ? 7.212 5.752 -3.585 1.00 84.73 580 GLY A C 1
ATOM 1381 O O . GLY A 1 198 ? 8.277 5.311 -4.022 1.00 86.45 580 GLY A O 1
ATOM 1382 N N . ASN A 1 199 ? 7.130 6.427 -2.445 1.00 81.94 581 ASN A N 1
ATOM 1383 C CA . ASN A 1 199 ? 8.323 6.711 -1.656 1.00 78.33 581 ASN A CA 1
ATOM 1384 C C . ASN A 1 199 ? 8.892 5.490 -0.941 1.00 68.82 581 ASN A C 1
ATOM 1385 O O . ASN A 1 199 ? 8.161 4.708 -0.339 1.00 63.80 581 ASN A O 1
ATOM 1390 N N . LYS A 1 200 ? 10.206 5.327 -1.019 1.00 70.06 582 LYS A N 1
ATOM 1391 C CA . LYS A 1 200 ? 10.885 4.364 -0.169 1.00 67.57 582 LYS A CA 1
ATOM 1392 C C . LYS A 1 200 ? 11.331 5.090 1.100 1.00 64.24 582 LYS A C 1
ATOM 1393 O O . LYS A 1 200 ? 12.098 6.050 1.052 1.00 66.23 582 LYS A O 1
ATOM 1396 N N . VAL A 1 201 ? 10.819 4.627 2.234 1.00 56.65 583 VAL A N 1
ATOM 1397 C CA . VAL A 1 201 ? 10.814 5.412 3.456 1.00 48.63 583 VAL A CA 1
ATOM 1398 C C . VAL A 1 201 ? 11.587 4.735 4.557 1.00 45.55 583 VAL A C 1
ATOM 1399 O O . VAL A 1 201 ? 11.330 3.581 4.895 1.00 48.17 583 VAL A O 1
ATOM 1403 N N . LEU A 1 202 ? 12.529 5.465 5.131 1.00 45.51 584 LEU A N 1
ATOM 1404 C CA . LEU A 1 202 ? 13.291 4.957 6.252 1.00 42.97 584 LEU A CA 1
ATOM 1405 C C . LEU A 1 202 ? 12.826 5.723 7.463 1.00 41.93 584 LEU A C 1
ATOM 1406 O O . LEU A 1 202 ? 12.744 6.954 7.440 1.00 44.77 584 LEU A O 1
ATOM 1411 N N . MET A 1 203 ? 12.503 5.010 8.529 1.00 35.76 585 MET A N 1
ATOM 1412 C CA . MET A 1 203 ? 11.957 5.702 9.674 1.00 37.38 585 MET A CA 1
ATOM 1413 C C . MET A 1 203 ? 12.735 5.424 10.929 1.00 35.59 585 MET A C 1
ATOM 1414 O O . MET A 1 203 ? 13.142 4.300 11.166 1.00 40.75 585 MET A O 1
ATOM 1419 N N . ILE A 1 204 ? 12.899 6.459 11.747 1.00 32.05 586 ILE A N 1
ATOM 1420 C CA . ILE A 1 204 ? 13.610 6.351 13.008 1.00 30.87 586 ILE A CA 1
ATOM 1421 C C . ILE A 1 204 ? 12.664 6.697 14.141 1.00 33.22 586 ILE A C 1
ATOM 1422 O O . ILE A 1 204 ? 12.094 7.789 14.158 1.00 33.39 586 ILE A O 1
ATOM 1427 N N . GLY A 1 205 ? 12.507 5.779 15.093 1.00 33.52 587 GLY A N 1
ATOM 1428 C CA . GLY A 1 205 ? 11.541 5.952 16.169 1.00 30.27 587 GLY A CA 1
ATOM 1429 C C . GLY A 1 205 ? 11.917 5.269 17.471 1.00 42.65 587 GLY A C 1
ATOM 1430 O O . GLY A 1 205 ? 12.994 4.660 17.602 1.00 34.90 587 GLY A O 1
ATOM 1431 N N . ASP A 1 206 ? 11.019 5.369 18.445 1.00 48.81 588 ASP A N 1
ATOM 1432 C CA . ASP A 1 206 ? 11.281 4.878 19.793 1.00 63.90 588 ASP A CA 1
ATOM 1433 C C . ASP A 1 206 ? 11.151 3.361 19.881 1.00 70.60 588 ASP A C 1
ATOM 1434 O O . ASP A 1 206 ? 11.774 2.730 20.736 1.00 78.89 588 ASP A O 1
ATOM 1439 N N . GLY A 1 207 ? 10.343 2.777 19.001 1.00 67.90 589 GLY A N 1
ATOM 1440 C CA . GLY A 1 207 ? 10.268 1.330 18.902 1.00 72.91 589 GLY A CA 1
ATOM 1441 C C . GLY A 1 207 ? 9.068 0.731 19.610 1.00 75.40 589 GLY A C 1
ATOM 1442 O O . GLY A 1 207 ? 8.846 -0.485 19.551 1.00 68.76 589 GLY A O 1
ATOM 1443 N N . VAL A 1 208 ? 8.297 1.593 20.271 1.00 74.68 590 VAL A N 1
ATOM 1444 C CA . VAL A 1 208 ? 7.094 1.180 20.978 1.00 74.76 590 VAL A CA 1
ATOM 1445 C C . VAL A 1 208 ? 5.897 2.043 20.580 1.00 78.96 590 VAL A C 1
ATOM 1446 O O . VAL A 1 208 ? 5.020 1.585 19.847 1.00 85.39 590 VAL A O 1
ATOM 1448 N N . ASN A 1 209 ? 5.871 3.289 21.055 1.00 75.64 591 ASN A N 1
ATOM 1449 C CA . ASN A 1 209 ? 4.761 4.213 20.787 1.00 74.73 591 ASN A CA 1
ATOM 1450 C C . ASN A 1 209 ? 4.489 4.433 19.295 1.00 68.87 591 ASN A C 1
ATOM 1451 O O . ASN A 1 209 ? 3.568 5.162 18.916 1.00 67.28 591 ASN A O 1
ATOM 1456 N N . ASP A 1 210 ? 5.291 3.798 18.449 1.00 61.21 592 ASP A N 1
ATOM 1457 C CA . ASP A 1 210 ? 5.169 3.967 17.008 1.00 54.68 592 ASP A CA 1
ATOM 1458 C C . ASP A 1 210 ? 5.650 2.717 16.298 1.00 44.36 592 ASP A C 1
ATOM 1459 O O . ASP A 1 210 ? 6.163 2.788 15.183 1.00 40.77 592 ASP A O 1
ATOM 1464 N N . ALA A 1 211 ? 5.487 1.577 16.961 1.00 42.91 593 ALA A N 1
ATOM 1465 C CA . ALA A 1 211 ? 5.945 0.298 16.433 1.00 42.32 593 ALA A CA 1
ATOM 1466 C C . ALA A 1 211 ? 5.236 -0.091 15.143 1.00 36.55 593 ALA A C 1
ATOM 1467 O O . ALA A 1 211 ? 5.813 -0.737 14.278 1.00 39.60 593 ALA A O 1
ATOM 1469 N N . ALA A 1 212 ? 3.975 0.296 15.007 1.00 41.97 594 ALA A N 1
ATOM 1470 C CA . ALA A 1 212 ? 3.229 -0.058 13.805 1.00 37.88 594 ALA A CA 1
ATOM 1471 C C . ALA A 1 212 ? 3.752 0.732 12.613 1.00 34.77 594 ALA A C 1
ATOM 1472 O O . ALA A 1 212 ? 3.944 0.181 11.536 1.00 41.28 594 ALA A O 1
ATOM 1474 N N . ALA A 1 213 ? 3.995 2.024 12.816 1.00 40.28 595 ALA A N 1
ATOM 1475 C CA . ALA A 1 213 ? 4.564 2.878 11.768 1.00 43.23 595 ALA A CA 1
ATOM 1476 C C . ALA A 1 213 ? 5.906 2.340 11.267 1.00 38.35 595 ALA A C 1
ATOM 1477 O O . ALA A 1 213 ? 6.161 2.310 10.062 1.00 41.02 595 ALA A O 1
ATOM 1479 N N . LEU A 1 214 ? 6.749 1.918 12.204 1.00 35.27 596 LEU A N 1
ATOM 1480 C CA . LEU A 1 214 ? 8.046 1.319 11.882 1.00 39.07 596 LEU A CA 1
ATOM 1481 C C . LEU A 1 214 ? 7.860 0.032 11.106 1.00 47.82 596 LEU A C 1
ATOM 1482 O O . LEU A 1 214 ? 8.540 -0.210 10.100 1.00 48.53 596 LEU A O 1
ATOM 1487 N N . ALA A 1 215 ? 6.939 -0.800 11.586 1.00 44.76 597 ALA A N 1
ATOM 1488 C CA . ALA A 1 215 ? 6.687 -2.086 10.957 1.00 47.93 597 ALA A CA 1
ATOM 1489 C C . ALA A 1 215 ? 6.385 -1.906 9.472 1.00 51.67 597 ALA A C 1
ATOM 1490 O O . ALA A 1 215 ? 6.677 -2.785 8.668 1.00 61.29 597 ALA A O 1
ATOM 1492 N N . LEU A 1 216 ? 5.822 -0.757 9.104 1.00 45.53 598 LEU A N 1
ATOM 1493 C CA . LEU A 1 216 ? 5.514 -0.484 7.702 1.00 44.15 598 LEU A CA 1
ATOM 1494 C C . LEU A 1 216 ? 6.618 0.264 6.959 1.00 46.06 598 LEU A C 1
ATOM 1495 O O . LEU A 1 216 ? 6.571 0.384 5.736 1.00 48.00 598 LEU A O 1
ATOM 1500 N N . ALA A 1 217 ? 7.598 0.796 7.681 1.00 45.83 599 ALA A N 1
ATOM 1501 C CA . ALA A 1 217 ? 8.638 1.568 7.019 1.00 45.25 599 ALA A CA 1
ATOM 1502 C C . ALA A 1 217 ? 9.376 0.664 6.041 1.00 49.04 599 ALA A C 1
ATOM 1503 O O . ALA A 1 217 ? 9.540 -0.530 6.295 1.00 57.38 599 ALA A O 1
ATOM 1505 N N . ASP A 1 218 ? 9.815 1.219 4.919 1.00 45.63 600 ASP A N 1
ATOM 1506 C CA . ASP A 1 218 ? 10.666 0.454 4.014 1.00 54.40 600 ASP A CA 1
ATOM 1507 C C . ASP A 1 218 ? 11.918 -0.035 4.746 1.00 51.67 600 ASP A C 1
ATOM 1508 O O . ASP A 1 218 ? 12.274 -1.209 4.669 1.00 50.68 600 ASP A O 1
ATOM 1513 N N . VAL A 1 219 ? 12.568 0.860 5.478 1.00 45.57 601 VAL A N 1
ATOM 1514 C CA . VAL A 1 219 ? 13.578 0.428 6.440 1.00 45.46 601 VAL A CA 1
ATOM 1515 C C . VAL A 1 219 ? 13.389 1.176 7.743 1.00 39.30 601 VAL A C 1
ATOM 1516 O O . VAL A 1 219 ? 13.269 2.398 7.766 1.00 44.62 601 VAL A O 1
ATOM 1520 N N . SER A 1 220 ? 13.310 0.414 8.821 1.00 30.15 602 SER A N 1
ATOM 1521 C CA . SER A 1 220 ? 12.981 0.955 10.113 1.00 34.02 602 SER A CA 1
ATOM 1522 C C . SER A 1 220 ? 14.177 0.919 11.046 1.00 38.23 602 SER A C 1
ATOM 1523 O O . SER A 1 220 ? 14.917 -0.060 11.095 1.00 36.75 602 SER A O 1
ATOM 1526 N N . VAL A 1 221 ? 14.324 1.987 11.816 1.00 37.03 603 VAL A N 1
ATOM 1527 C CA . VAL A 1 221 ? 15.357 2.074 12.819 1.00 33.12 603 VAL A CA 1
ATOM 1528 C C . VAL A 1 221 ? 14.717 2.348 14.177 1.00 33.73 603 VAL A C 1
ATOM 1529 O O . VAL A 1 221 ? 13.968 3.309 14.336 1.00 34.68 603 VAL A O 1
ATOM 1533 N N . ALA A 1 222 ? 15.012 1.486 15.146 1.00 32.87 604 ALA A N 1
ATOM 1534 C CA . ALA A 1 222 ? 14.623 1.680 16.535 1.00 34.58 604 ALA A CA 1
ATOM 1535 C C . ALA A 1 222 ? 15.793 2.218 17.360 1.00 37.86 604 ALA A C 1
ATOM 1536 O O . ALA A 1 222 ? 16.927 1.769 17.195 1.00 35.32 604 ALA 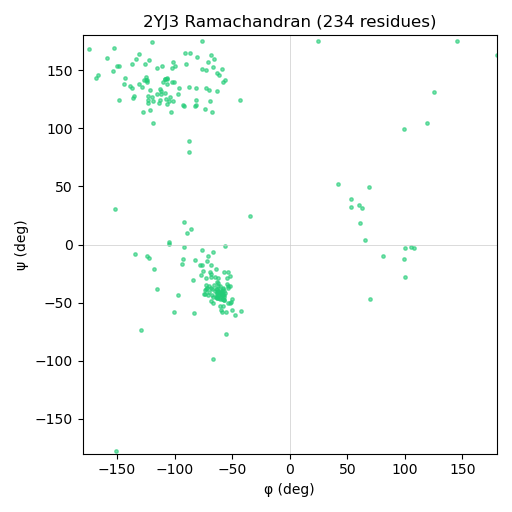A O 1
ATOM 1538 N N . MET A 1 223 ? 15.515 3.153 18.269 1.00 36.20 605 MET A N 1
ATOM 1539 C CA . MET A 1 223 ? 16.516 3.587 19.240 1.00 41.02 605 MET A CA 1
ATOM 1540 C C . MET A 1 223 ? 16.799 2.508 20.302 1.00 46.04 605 MET A C 1
ATOM 1541 O O . MET A 1 223 ? 15.971 1.634 20.564 1.00 47.51 605 MET A O 1
ATOM 1546 N N . GLY A 1 224 ? 17.975 2.576 20.916 1.00 50.72 606 GLY A N 1
ATOM 1547 C CA . GLY A 1 224 ? 18.288 1.701 22.030 1.00 53.83 606 GLY A CA 1
ATOM 1548 C C . GLY A 1 224 ? 17.511 2.108 23.268 1.00 64.77 606 GLY A C 1
ATOM 1549 O O . GLY A 1 224 ? 17.427 1.341 24.228 1.00 66.47 606 GLY A O 1
ATOM 1550 N N . ASN A 1 225 ? 16.929 3.311 23.234 1.00 72.06 607 ASN A N 1
ATOM 1551 C CA . ASN A 1 225 ? 16.178 3.863 24.367 1.00 76.51 607 ASN A CA 1
ATOM 1552 C C . ASN A 1 225 ? 14.704 3.444 24.419 1.00 72.24 607 ASN A C 1
ATOM 1553 O O . ASN A 1 225 ? 14.036 3.314 23.390 1.00 69.98 607 ASN A O 1
ATOM 1558 N N . VAL A 1 233 ? 12.649 -6.336 16.396 1.00 81.49 615 VAL A N 1
ATOM 1559 C CA . VAL A 1 233 ? 11.655 -6.292 15.330 1.00 83.23 615 VAL A CA 1
ATOM 1560 C C . VAL A 1 233 ? 12.067 -5.322 14.213 1.00 75.86 615 VAL A C 1
ATOM 1561 O O . VAL A 1 233 ? 11.989 -5.660 13.027 1.00 73.16 615 VAL A O 1
ATOM 1565 N N . ALA A 1 234 ? 12.504 -4.123 14.603 1.00 65.78 616 ALA A N 1
ATOM 1566 C CA . ALA A 1 234 ? 12.978 -3.110 13.660 1.00 51.12 616 ALA A CA 1
ATOM 1567 C C . ALA A 1 234 ? 14.152 -3.622 12.833 1.00 43.52 616 ALA A C 1
ATOM 1568 O O . ALA A 1 234 ? 14.931 -4.461 13.288 1.00 41.28 616 ALA A O 1
ATOM 1570 N N . ASP A 1 235 ? 14.287 -3.103 11.620 1.00 36.74 617 ASP A N 1
ATOM 1571 C CA . ASP A 1 235 ? 15.378 -3.499 10.740 1.00 39.35 617 ASP A CA 1
ATOM 1572 C C . ASP A 1 235 ? 16.740 -3.193 11.344 1.00 45.11 617 ASP A C 1
ATOM 1573 O O . ASP A 1 235 ? 17.689 -3.969 11.199 1.00 48.99 617 ASP A O 1
ATOM 1578 N N . ILE A 1 236 ? 16.839 -2.049 12.013 1.00 39.74 618 ILE A N 1
ATOM 1579 C CA . ILE A 1 236 ? 18.095 -1.642 12.626 1.00 35.87 618 ILE A CA 1
ATOM 1580 C C . ILE A 1 236 ? 17.871 -1.110 14.014 1.00 37.88 618 ILE A C 1
ATOM 1581 O O . ILE A 1 236 ? 17.079 -0.193 14.211 1.00 42.52 618 ILE A O 1
ATOM 1586 N N . ILE A 1 237 ? 18.581 -1.667 14.981 1.00 31.49 619 ILE A N 1
ATOM 1587 C CA . ILE A 1 237 ? 18.530 -1.116 16.320 1.00 36.71 619 ILE A CA 1
ATOM 1588 C C . ILE A 1 237 ? 19.778 -0.258 16.595 1.00 41.81 619 ILE A C 1
ATOM 1589 O O . ILE A 1 237 ? 20.922 -0.723 16.444 1.00 33.68 619 ILE A O 1
ATOM 1594 N N . LEU A 1 238 ? 19.552 1.002 16.965 1.00 36.80 620 LEU A N 1
ATOM 1595 C CA . LEU A 1 238 ? 20.650 1.914 17.286 1.00 36.90 620 LEU A CA 1
ATOM 1596 C C . LEU A 1 238 ? 21.006 1.755 18.741 1.00 34.98 620 LEU A C 1
ATOM 1597 O O . LEU A 1 238 ? 20.593 2.577 19.573 1.00 30.24 620 LEU A O 1
ATOM 1602 N N . VAL A 1 239 ? 21.775 0.707 19.052 1.00 34.44 621 VAL A N 1
ATOM 1603 C CA . VAL A 1 239 ? 22.150 0.418 20.432 1.00 34.16 621 VAL A CA 1
ATOM 1604 C C . VAL A 1 239 ? 22.778 1.642 21.042 1.00 36.78 621 VAL A C 1
ATOM 1605 O O . VAL A 1 239 ? 22.588 1.947 22.222 1.00 42.46 621 VAL A O 1
ATOM 1609 N N . SER A 1 240 ? 23.549 2.333 20.216 1.00 38.91 622 SER A N 1
ATOM 1610 C CA . SER A 1 240 ? 24.355 3.452 20.667 1.00 48.96 622 SER A CA 1
ATOM 1611 C C . SER A 1 240 ? 23.500 4.691 20.896 1.00 54.70 622 SER A C 1
ATOM 1612 O O . SER A 1 240 ? 23.919 5.628 21.580 1.00 55.63 622 SER A O 1
ATOM 1615 N N . ASN A 1 241 ? 22.299 4.691 20.322 1.00 49.01 623 ASN A N 1
ATOM 1616 C CA . ASN A 1 241 ? 21.480 5.893 20.279 1.00 45.61 623 ASN A CA 1
ATOM 1617 C C . ASN A 1 241 ? 22.201 6.984 19.516 1.00 44.26 623 ASN A C 1
ATOM 1618 O O . ASN A 1 241 ? 21.856 8.162 19.611 1.00 49.26 623 ASN A O 1
ATOM 1623 N N . ASP A 1 242 ? 23.194 6.574 18.739 1.00 41.02 624 ASP A N 1
ATOM 1624 C CA . ASP A 1 242 ? 24.003 7.508 17.969 1.00 47.15 624 ASP A CA 1
ATOM 1625 C C . ASP A 1 242 ? 23.359 7.784 16.616 1.00 43.60 624 ASP A C 1
ATOM 1626 O O . ASP A 1 242 ? 23.650 7.090 15.635 1.00 38.18 624 ASP A O 1
ATOM 1631 N N . ILE A 1 243 ? 22.485 8.791 16.556 1.00 41.25 625 ILE A N 1
ATOM 1632 C CA . ILE A 1 243 ? 21.802 9.093 15.301 1.00 37.17 625 ILE A CA 1
ATOM 1633 C C . ILE A 1 243 ? 22.758 9.685 14.284 1.00 35.01 625 ILE A C 1
ATOM 1634 O O . ILE A 1 243 ? 22.620 9.450 13.082 1.00 39.99 625 ILE A O 1
ATOM 1639 N N . GLY A 1 244 ? 23.706 10.481 14.761 1.00 40.72 626 GLY A N 1
ATOM 1640 C CA . GLY A 1 244 ? 24.670 11.112 13.874 1.00 47.80 626 GLY A CA 1
ATOM 1641 C C . GLY A 1 244 ? 25.346 10.063 13.013 1.00 49.87 626 GLY A C 1
ATOM 1642 O O . GLY A 1 244 ? 25.406 10.176 11.788 1.00 52.15 626 GLY A O 1
ATOM 1643 N N . THR A 1 245 ? 25.838 9.023 13.669 1.00 45.46 627 THR A N 1
ATOM 1644 C CA . THR A 1 245 ? 26.492 7.919 12.991 1.00 48.35 627 THR A CA 1
ATOM 1645 C C . THR A 1 245 ? 25.545 7.195 12.033 1.00 51.18 627 THR A C 1
ATOM 1646 O O . THR A 1 245 ? 25.971 6.622 11.028 1.00 55.49 627 THR A O 1
ATOM 1650 N N . LEU A 1 246 ? 24.255 7.217 12.336 1.00 44.44 628 LEU A N 1
ATOM 1651 C CA . LEU A 1 246 ? 23.292 6.617 11.423 1.00 42.69 628 LEU A CA 1
ATOM 1652 C C . LEU A 1 246 ? 23.135 7.507 10.205 1.00 43.56 628 LEU A C 1
ATOM 1653 O O . LEU A 1 246 ? 23.088 7.030 9.068 1.00 43.63 628 LEU A O 1
ATOM 1658 N N . LEU A 1 247 ? 23.054 8.809 10.454 1.00 46.33 629 LEU A N 1
ATOM 1659 C CA . LEU A 1 247 ? 22.854 9.782 9.393 1.00 49.20 629 LEU A CA 1
ATOM 1660 C C . LEU A 1 247 ? 24.140 9.903 8.596 1.00 55.52 629 LEU A C 1
ATOM 1661 O O . LEU A 1 247 ? 24.126 10.214 7.403 1.00 58.42 629 LEU A O 1
ATOM 1666 N N . GLY A 1 248 ? 25.257 9.648 9.267 1.00 59.09 630 GLY A N 1
ATOM 1667 C CA . GLY A 1 248 ? 26.539 9.588 8.596 1.00 60.73 630 GLY A CA 1
ATOM 1668 C C . GLY A 1 248 ? 26.467 8.510 7.540 1.00 62.80 630 GLY A C 1
ATOM 1669 O O . GLY A 1 248 ? 26.663 8.774 6.357 1.00 65.92 630 GLY A O 1
ATOM 1670 N N . LEU A 1 249 ? 26.166 7.291 7.977 1.00 64.01 631 LEU A N 1
ATOM 1671 C CA . LEU A 1 249 ? 26.000 6.164 7.070 1.00 65.33 631 LEU A CA 1
ATOM 1672 C C . LEU A 1 249 ? 25.096 6.552 5.901 1.00 71.48 631 LEU A C 1
ATOM 1673 O O . LEU A 1 249 ? 25.512 6.502 4.742 1.00 76.10 631 LEU A O 1
ATOM 1678 N N . ILE A 1 250 ? 23.859 6.930 6.206 1.00 68.12 632 ILE A N 1
ATOM 1679 C CA . ILE A 1 250 ? 22.907 7.278 5.156 1.00 73.21 632 ILE A CA 1
ATOM 1680 C C . ILE A 1 250 ? 23.517 8.290 4.187 1.00 74.18 632 ILE A C 1
ATOM 1681 O O . ILE A 1 250 ? 23.470 8.096 2.974 1.00 74.81 632 ILE A O 1
ATOM 1683 N N . LYS A 1 251 ? 24.096 9.359 4.729 1.00 72.84 633 LYS A N 1
ATOM 1684 C CA . LYS A 1 251 ? 24.710 10.402 3.913 1.00 73.98 633 LYS A CA 1
ATOM 1685 C C . LYS A 1 251 ? 25.981 9.893 3.233 1.00 75.31 633 LYS A C 1
ATOM 1686 O O . LYS A 1 251 ? 25.928 9.331 2.136 1.00 74.56 633 LYS A O 1
#

Nearest PDB structures (foldseek):
  2yj3-assembly1_A  TM=1.004E+00  e=9.996E-51  Saccharolobus solfataricus P2
  2iye-assembly2_C  TM=9.762E-01  e=1.628E-42  Saccharolobus solfataricus P2
  2yj4-assembly1_A  TM=9.116E-01  e=3.369E-42  Saccharolobus solfataricus P2
  2yj6-assembly1_A  TM=9.427E-01  e=1.279E-40  Saccharolobus solfataricus P2
  2yj4-assembly2_B  TM=8.914E-01  e=7.410E-41  Saccharolobus solfataricus P2

Sequence (236 aa):
LSLYEKMLHKGMIIKNSNVYEKIKEIDTIIFEKTGTLTYGTPIVTQFIGDSLSLAYAASVEALSSHPIAKAIVKYAKEQGVKILEVKDFKEISGIGVRGKISDKIIEVKKNDIAVYINGEPIASFNISDVPRPNLKDYLEKLKNLKIIILSGDKEDKVKELSKELNIQEYYSNLSPEDKVRIIEKLKQNGNKVLMIGDGVNDAAALALADVSVAMGNVADIILVSNDIGTLLGLIK

CATH classification: 3.40.50.1000 (+1 more: 3.40.1110.10)

Organism: Saccharolobus solfataricus (strain ATCC 35092 / DSM 1617 / JCM 11322 / P2) (NCBI:txid273057)

InterPro domains:
  IPR001757 P-type ATPase [TIGR01494] (193-674)
  IPR006121 Heavy metal-associated domain, HMA [PF00403] (12-71)
  IPR006121 Heavy metal-associated domain, HMA [PS50846] (8-74)
  IPR006121 Heavy metal-associated domain, HMA [cd00371] (11-71)
  IPR008250 P-type ATPase, A domain superfamily [SSF81653] (224-308)
  IPR018303 P-type ATPase, phosphorylation site [PS00154] (416-422)
  IPR023214 HAD superfamily [G3DSA:3.40.50.1000] (385-642)
  IPR023299 P-type ATPase, cytoplasmic domain N [G3DSA:3.40.1110.10] (424-517)
  IPR027256 P-type ATPase, subfamily IB [TIGR01525] (150-685)
  IPR036163 Heavy metal-associated domain superfamily [SSF55008] (4-74)
  IPR036412 HAD-like superfamily [SSF56784] (412-685)
  IPR051014 Cation Transport ATPase Type IB [PTHR48085] (3-688)
  IPR059000 P-type ATPase, A domain [PF00122] (214-308)

B-factor: mean 52.05, std 17.33, range [16.77, 116.47]

Radius of gyration: 20.14 Å; Cα contacts (8 Å, |Δi|>4): 490; chains: 1; bounding box: 44×36×59 Å